Protein AF-Q1Z829-F1 (afdb_monomer_lite)

Organism: NCBI:txid314280

Structure (mmCIF, N/CA/C/O backbone):
data_AF-Q1Z829-F1
#
_entry.id   AF-Q1Z829-F1
#
loop_
_atom_site.group_PDB
_atom_site.id
_atom_site.type_symbol
_atom_site.label_atom_id
_atom_site.label_alt_id
_atom_site.label_comp_id
_atom_site.label_asym_id
_atom_site.label_entity_id
_atom_site.label_seq_id
_atom_site.pdbx_PDB_ins_code
_atom_site.Cartn_x
_atom_site.Cartn_y
_atom_site.Cartn_z
_atom_site.occupancy
_atom_site.B_iso_or_equiv
_atom_site.auth_seq_id
_atom_site.auth_comp_id
_atom_site.auth_asym_id
_atom_site.auth_atom_id
_atom_site.pdbx_PDB_model_num
ATOM 1 N N . MET A 1 1 ? 8.762 16.951 0.994 1.00 54.91 1 MET A N 1
ATOM 2 C CA . MET A 1 1 ? 8.043 15.699 1.301 1.00 54.91 1 MET A CA 1
ATOM 3 C C . MET A 1 1 ? 6.849 15.631 0.368 1.00 54.91 1 MET A C 1
ATOM 5 O O . MET A 1 1 ? 6.168 16.645 0.251 1.00 54.91 1 MET A O 1
ATOM 9 N N . SER A 1 2 ? 6.659 14.512 -0.337 1.00 65.00 2 SER A N 1
ATOM 10 C CA . SER A 1 2 ? 5.464 14.297 -1.167 1.00 65.00 2 SER A CA 1
ATOM 11 C C . SER A 1 2 ? 4.224 14.356 -0.274 1.00 65.00 2 SER A C 1
ATOM 13 O O . SER A 1 2 ? 4.252 13.846 0.846 1.00 65.00 2 SER A O 1
ATOM 15 N N . GLY A 1 3 ? 3.163 15.022 -0.727 1.00 85.06 3 GLY A N 1
ATOM 16 C CA . GLY A 1 3 ? 1.924 15.119 0.043 1.00 85.06 3 GLY A CA 1
ATOM 17 C C . GLY A 1 3 ? 1.243 13.754 0.177 1.00 85.06 3 GLY A C 1
ATOM 18 O O . GLY A 1 3 ? 1.121 13.036 -0.815 1.00 85.06 3 GLY A O 1
ATOM 19 N N . TYR A 1 4 ? 0.785 13.418 1.386 1.00 93.00 4 TYR A N 1
ATOM 20 C CA . TYR A 1 4 ? -0.060 12.247 1.637 1.00 93.00 4 TYR A CA 1
ATOM 21 C C . TYR A 1 4 ? -1.480 12.480 1.105 1.00 93.00 4 TYR A C 1
ATOM 23 O O . TYR A 1 4 ? -2.102 13.510 1.377 1.00 93.00 4 TYR A O 1
ATOM 31 N N . ILE A 1 5 ? -2.004 11.502 0.373 1.00 94.31 5 ILE A N 1
ATOM 32 C CA . ILE A 1 5 ? -3.372 11.445 -0.133 1.00 94.31 5 ILE A CA 1
ATOM 33 C C . ILE A 1 5 ? -4.086 10.303 0.587 1.00 94.31 5 ILE A C 1
ATOM 35 O O . ILE A 1 5 ? -3.683 9.144 0.500 1.00 94.31 5 ILE A O 1
ATOM 39 N N . SER A 1 6 ? -5.170 10.631 1.288 1.00 91.81 6 SER A N 1
ATOM 40 C CA . SER A 1 6 ? -5.929 9.647 2.060 1.00 91.81 6 SER A CA 1
ATOM 41 C C . SER A 1 6 ? -6.620 8.613 1.171 1.00 91.81 6 SER A C 1
ATOM 43 O O . SER A 1 6 ? -6.986 8.892 0.025 1.00 91.81 6 SER A O 1
ATOM 45 N N . LEU A 1 7 ? -6.891 7.431 1.733 1.00 89.94 7 LEU A N 1
ATOM 46 C CA . LEU A 1 7 ? -7.672 6.385 1.062 1.00 89.94 7 LEU A CA 1
ATOM 47 C C . LEU A 1 7 ? -9.031 6.904 0.575 1.00 89.94 7 LEU A C 1
ATOM 49 O O . LEU A 1 7 ? -9.451 6.595 -0.538 1.00 89.94 7 LEU A O 1
ATOM 53 N N . ARG A 1 8 ? -9.690 7.760 1.368 1.00 87.25 8 ARG A N 1
ATOM 54 C CA . ARG A 1 8 ? -10.958 8.403 0.989 1.00 87.25 8 ARG A CA 1
ATOM 55 C C . ARG A 1 8 ? -10.803 9.293 -0.246 1.00 87.25 8 ARG A C 1
ATOM 57 O O . ARG A 1 8 ? -11.655 9.257 -1.132 1.00 87.25 8 ARG A O 1
ATOM 64 N N . ALA A 1 9 ? -9.729 10.079 -0.320 1.00 89.31 9 ALA A N 1
ATOM 65 C CA . ALA A 1 9 ? -9.459 10.930 -1.474 1.00 89.31 9 ALA A CA 1
ATOM 66 C C . ALA A 1 9 ? -9.139 10.104 -2.733 1.00 89.31 9 ALA A C 1
ATOM 68 O O . ALA A 1 9 ? -9.614 10.447 -3.817 1.00 89.31 9 ALA A O 1
ATOM 69 N N . LEU A 1 10 ? -8.409 8.991 -2.594 1.00 89.50 10 LEU A N 1
ATOM 70 C CA . LEU A 1 10 ? -8.162 8.055 -3.695 1.00 89.50 10 LEU A CA 1
ATOM 71 C C . LEU A 1 10 ? -9.439 7.363 -4.174 1.00 89.50 10 LEU A C 1
ATOM 73 O O . LEU A 1 10 ? -9.690 7.320 -5.376 1.00 89.50 10 LEU A O 1
ATOM 77 N N . ALA A 1 11 ? -10.282 6.890 -3.257 1.00 86.12 11 ALA A N 1
ATOM 78 C CA . ALA A 1 11 ? -11.571 6.299 -3.602 1.00 86.12 11 ALA A CA 1
ATOM 79 C C . ALA A 1 11 ? -12.469 7.306 -4.341 1.00 86.12 11 ALA A C 1
ATOM 81 O O . ALA A 1 11 ? -13.043 6.986 -5.380 1.00 86.12 11 ALA A O 1
ATOM 82 N N . HIS A 1 12 ? -12.535 8.553 -3.866 1.00 84.75 12 HIS A N 1
ATOM 83 C CA . HIS A 1 12 ? -13.271 9.616 -4.552 1.00 84.75 12 HIS A CA 1
ATOM 84 C C . HIS A 1 12 ? -12.691 9.920 -5.943 1.00 84.75 12 HIS A C 1
ATOM 86 O O . HIS A 1 12 ? -13.436 10.107 -6.905 1.00 84.75 12 HIS A O 1
ATOM 92 N N . HIS A 1 13 ? -11.361 9.930 -6.076 1.00 86.06 13 HIS A N 1
ATOM 93 C CA . HIS A 1 13 ? -10.704 10.082 -7.370 1.00 86.06 13 HIS A CA 1
ATOM 94 C C . HIS A 1 13 ? -11.109 8.972 -8.352 1.00 86.06 13 HIS A C 1
ATOM 96 O O . HIS A 1 13 ? -11.488 9.279 -9.479 1.00 86.06 13 HIS A O 1
ATOM 102 N N . LEU A 1 14 ? -11.088 7.714 -7.915 1.00 82.88 14 LEU A N 1
ATOM 103 C CA . LEU A 1 14 ? -11.484 6.554 -8.715 1.00 82.88 14 LEU A CA 1
ATOM 104 C C . LEU A 1 14 ? -12.946 6.616 -9.172 1.00 82.88 14 LEU A C 1
ATOM 106 O O . LEU A 1 14 ? -13.242 6.383 -10.346 1.00 82.88 14 LEU A O 1
ATOM 110 N N . VAL A 1 15 ? -13.852 7.019 -8.275 1.00 79.94 15 VAL A N 1
ATOM 111 C CA . VAL A 1 15 ? -15.272 7.222 -8.603 1.00 79.94 15 VAL A CA 1
ATOM 112 C C . VAL A 1 15 ? -15.446 8.261 -9.713 1.00 79.94 15 VAL A C 1
ATOM 114 O O . VAL A 1 15 ? -16.221 8.026 -10.643 1.00 79.94 15 VAL A O 1
ATOM 117 N N . ASN A 1 16 ? -14.704 9.369 -9.650 1.00 82.38 16 ASN A N 1
ATOM 118 C CA . ASN A 1 16 ? -14.767 10.440 -10.650 1.00 82.38 16 ASN A CA 1
ATOM 119 C C . ASN A 1 16 ? -14.126 10.054 -11.988 1.00 82.38 16 ASN A C 1
ATOM 121 O O . ASN A 1 16 ? -14.554 10.541 -13.030 1.00 82.38 16 ASN A O 1
ATOM 125 N N . SER A 1 17 ? -13.140 9.159 -11.969 1.00 79.88 17 SER A N 1
ATOM 126 C CA . SER A 1 17 ? -12.495 8.620 -13.172 1.00 79.88 17 SER A CA 1
ATOM 127 C C . SER A 1 17 ? -13.279 7.467 -13.819 1.00 79.88 17 SER A C 1
ATOM 129 O O . SER A 1 17 ? -12.825 6.900 -14.808 1.00 79.88 17 SER A O 1
ATOM 131 N N . GLY A 1 18 ? -14.437 7.081 -13.266 1.00 78.31 18 GLY A N 1
ATOM 132 C CA . GLY A 1 18 ? -15.249 5.964 -13.764 1.00 78.31 18 GLY A CA 1
ATOM 133 C C . GLY A 1 18 ? -14.722 4.569 -13.397 1.00 78.31 18 GLY A C 1
ATOM 134 O O . GLY A 1 18 ? -15.329 3.573 -13.782 1.00 78.31 18 GLY A O 1
ATOM 135 N N . GLN A 1 19 ? -13.646 4.482 -12.612 1.00 74.06 19 GLN A N 1
ATOM 136 C CA . GLN A 1 19 ? -13.009 3.239 -12.165 1.00 74.06 19 GLN A CA 1
ATOM 137 C C . GLN A 1 19 ? -13.520 2.865 -10.772 1.00 74.06 19 GLN A C 1
ATOM 139 O O . GLN A 1 19 ? -12.822 2.978 -9.772 1.00 74.06 19 GLN A O 1
ATOM 144 N N . ARG A 1 20 ? -14.796 2.477 -10.686 1.00 70.50 20 ARG A N 1
ATOM 145 C CA . ARG A 1 20 ? -15.460 2.169 -9.403 1.00 70.50 20 ARG A CA 1
ATOM 146 C C . ARG A 1 20 ? -15.115 0.791 -8.847 1.00 70.50 20 ARG A C 1
ATOM 148 O O . ARG A 1 20 ? -15.637 0.424 -7.794 1.00 70.50 20 ARG A O 1
ATOM 155 N N . ASP A 1 21 ? -14.307 0.010 -9.558 1.00 72.06 21 ASP A N 1
ATOM 156 C CA . ASP A 1 21 ? -13.917 -1.294 -9.063 1.00 72.06 21 ASP A CA 1
ATOM 157 C C . ASP A 1 21 ? -12.985 -1.131 -7.845 1.00 72.06 21 ASP A C 1
ATOM 159 O O . ASP A 1 21 ? -12.073 -0.299 -7.825 1.00 72.06 21 ASP A O 1
ATOM 163 N N . PRO A 1 22 ? -13.223 -1.891 -6.772 1.00 70.38 22 PRO A N 1
ATOM 164 C CA . PRO A 1 22 ? -12.432 -1.717 -5.568 1.00 70.38 22 PRO A CA 1
ATOM 165 C C . PRO A 1 22 ? -11.031 -2.351 -5.673 1.00 70.38 22 PRO A C 1
ATOM 167 O O . PRO A 1 22 ? -10.182 -2.101 -4.819 1.00 70.38 22 PRO A O 1
ATOM 170 N N . ILE A 1 23 ? -10.750 -3.099 -6.749 1.00 81.06 23 ILE A N 1
ATOM 171 C CA . ILE A 1 23 ? -9.405 -3.583 -7.077 1.00 81.06 23 ILE A CA 1
ATOM 172 C C . ILE A 1 23 ? -8.507 -2.445 -7.598 1.00 81.06 23 ILE A C 1
ATOM 174 O O . ILE A 1 23 ? -7.307 -2.454 -7.334 1.00 81.06 23 ILE A O 1
ATOM 178 N N . SER A 1 24 ? -9.062 -1.408 -8.231 1.00 82.88 24 SER A N 1
ATOM 179 C CA . SER A 1 24 ? -8.332 -0.207 -8.658 1.00 82.88 24 SER A CA 1
ATOM 180 C C . SER A 1 24 ? -7.791 0.580 -7.472 1.00 82.88 24 SER A C 1
ATOM 182 O O . SER A 1 24 ? -6.700 1.140 -7.557 1.00 82.88 24 SER A O 1
ATOM 184 N N . LEU A 1 25 ? -8.499 0.587 -6.334 1.00 87.44 25 LEU A N 1
ATOM 185 C CA . LEU A 1 25 ? -7.977 1.186 -5.103 1.00 87.44 25 LEU A CA 1
ATOM 186 C C . LEU A 1 25 ? -6.746 0.427 -4.610 1.00 87.44 25 LEU A C 1
ATOM 188 O O . LEU A 1 25 ? -5.747 1.053 -4.264 1.00 87.44 25 LEU A O 1
ATOM 192 N N . VAL A 1 26 ? -6.793 -0.908 -4.633 1.00 89.06 26 VAL A N 1
ATOM 193 C CA . VAL A 1 26 ? -5.645 -1.745 -4.263 1.00 89.06 26 VAL A CA 1
ATOM 194 C C . VAL A 1 26 ? -4.475 -1.482 -5.207 1.00 89.06 26 VAL A C 1
ATOM 196 O O . VAL A 1 26 ? -3.377 -1.230 -4.727 1.00 89.06 26 VAL A O 1
ATOM 199 N N . HIS A 1 27 ? -4.701 -1.450 -6.523 1.00 90.81 27 HIS A N 1
ATOM 200 C CA . HIS A 1 27 ? -3.654 -1.126 -7.498 1.00 90.81 27 HIS A CA 1
ATOM 201 C C . HIS A 1 27 ? -3.057 0.262 -7.260 1.00 90.81 27 HIS A C 1
ATOM 203 O O . HIS A 1 27 ? -1.837 0.397 -7.213 1.00 90.81 27 HIS A O 1
ATOM 209 N N . LEU A 1 28 ? -3.888 1.291 -7.053 1.00 91.50 28 LEU A N 1
ATOM 210 C CA . LEU A 1 28 ? -3.392 2.635 -6.763 1.00 91.50 28 LEU A CA 1
ATOM 211 C C . LEU A 1 28 ? -2.518 2.651 -5.513 1.00 91.50 28 LEU A C 1
ATOM 213 O O . LEU A 1 28 ? -1.418 3.188 -5.565 1.00 91.50 28 LEU A O 1
ATOM 217 N N . VAL A 1 29 ? -2.970 2.061 -4.405 1.00 92.62 29 VAL A N 1
ATOM 218 C CA . VAL A 1 29 ? -2.185 2.036 -3.160 1.00 92.62 29 VAL A CA 1
ATOM 219 C C . VAL A 1 29 ? -0.910 1.206 -3.335 1.00 92.62 29 VAL A C 1
ATOM 221 O O . VAL A 1 29 ? 0.159 1.650 -2.920 1.00 92.62 29 VAL A O 1
ATOM 224 N N . ALA A 1 30 ? -0.983 0.065 -4.024 1.00 92.00 30 ALA A N 1
ATOM 225 C CA . ALA A 1 30 ? 0.157 -0.811 -4.296 1.00 92.00 30 ALA A CA 1
ATOM 226 C C . ALA A 1 30 ? 1.241 -0.092 -5.110 1.00 92.00 30 ALA A C 1
ATOM 228 O O . ALA A 1 30 ? 2.434 -0.287 -4.874 1.00 92.00 30 ALA A O 1
ATOM 229 N N . LEU A 1 31 ? 0.827 0.780 -6.031 1.00 93.44 31 LEU A N 1
ATOM 230 C CA . LEU A 1 31 ? 1.712 1.622 -6.831 1.00 93.44 31 LEU A CA 1
ATOM 231 C C . LEU A 1 31 ? 2.136 2.917 -6.117 1.00 93.44 31 LEU A C 1
ATOM 233 O O . LEU A 1 31 ? 2.784 3.763 -6.728 1.00 93.44 31 LEU A O 1
ATOM 237 N N . GLY A 1 32 ? 1.794 3.086 -4.836 1.00 93.00 32 GLY A N 1
ATOM 238 C CA . GLY A 1 32 ? 2.151 4.261 -4.039 1.00 93.00 32 GLY A CA 1
ATOM 239 C C . GLY A 1 32 ? 1.326 5.508 -4.366 1.00 93.00 32 GLY A C 1
ATOM 240 O O . GLY A 1 32 ? 1.765 6.624 -4.113 1.00 93.00 32 GLY A O 1
ATOM 241 N N . GLY A 1 33 ? 0.118 5.350 -4.907 1.00 93.38 33 GLY A N 1
ATOM 242 C CA . GLY A 1 33 ? -0.797 6.436 -5.276 1.00 93.38 33 GLY A CA 1
ATOM 243 C C . GLY A 1 33 ? -1.243 7.324 -4.109 1.00 93.38 33 GLY A C 1
ATOM 244 O O . GLY A 1 33 ? -1.809 8.386 -4.343 1.00 93.38 33 GLY A O 1
ATOM 245 N N . GLN A 1 34 ? -0.952 6.950 -2.859 1.00 94.19 34 GLN A N 1
ATOM 246 C CA . GLN A 1 34 ? -1.098 7.842 -1.702 1.00 94.19 34 GLN A CA 1
ATOM 247 C C . GLN A 1 34 ? -0.051 8.970 -1.698 1.00 94.19 34 GLN A C 1
ATOM 249 O O . GLN A 1 34 ? -0.176 9.914 -0.926 1.00 94.19 34 GLN A O 1
ATOM 254 N N . SER A 1 35 ? 0.988 8.895 -2.534 1.00 95.31 35 SER A N 1
ATOM 255 C CA . SER A 1 35 ? 1.972 9.958 -2.741 1.00 95.31 35 SER A CA 1
ATOM 256 C C . SER A 1 35 ? 1.481 10.861 -3.864 1.00 95.31 35 SER A C 1
ATOM 258 O O . SER A 1 35 ? 1.230 10.384 -4.969 1.00 95.31 35 SER A O 1
ATOM 260 N N . ALA A 1 36 ? 1.358 12.165 -3.611 1.00 92.25 36 ALA A N 1
ATOM 261 C CA . ALA A 1 36 ? 0.916 13.122 -4.625 1.00 92.25 36 ALA A CA 1
ATOM 262 C C . ALA A 1 36 ? 1.788 13.091 -5.891 1.00 92.25 36 ALA A C 1
ATOM 264 O O . ALA A 1 36 ? 1.253 13.125 -7.001 1.00 92.25 36 ALA A O 1
ATOM 265 N N . ASP A 1 37 ? 3.104 12.946 -5.721 1.00 92.31 37 ASP A N 1
ATOM 266 C CA . ASP A 1 37 ? 4.055 12.830 -6.829 1.00 92.31 37 ASP A CA 1
ATOM 267 C C . ASP A 1 37 ? 3.785 11.579 -7.680 1.00 92.31 37 ASP A C 1
ATOM 269 O O . ASP A 1 37 ? 3.725 11.659 -8.909 1.00 92.31 37 ASP A O 1
ATOM 273 N N . LEU A 1 38 ? 3.562 10.426 -7.036 1.00 92.56 38 LEU A N 1
ATOM 274 C CA . LEU A 1 38 ? 3.252 9.183 -7.744 1.00 92.56 38 LEU A CA 1
ATOM 275 C C . LEU A 1 38 ? 1.866 9.213 -8.361 1.00 92.56 38 LEU A C 1
ATOM 277 O O . LEU A 1 38 ? 1.719 8.804 -9.502 1.00 92.56 38 LEU A O 1
ATOM 281 N N . LEU A 1 39 ? 0.855 9.740 -7.673 1.00 92.00 39 LEU A N 1
ATOM 282 C CA . LEU A 1 39 ? -0.476 9.869 -8.255 1.00 92.00 39 LEU A CA 1
ATOM 283 C C . LEU A 1 39 ? -0.449 10.757 -9.503 1.00 92.00 39 LEU A C 1
ATOM 285 O O . LEU A 1 39 ? -1.141 10.466 -10.477 1.00 92.00 39 LEU A O 1
ATOM 289 N N . HIS A 1 40 ? 0.347 11.828 -9.491 1.00 90.69 40 HIS A N 1
ATOM 290 C CA . HIS A 1 40 ? 0.550 12.662 -10.669 1.00 90.69 40 HIS A CA 1
ATOM 291 C C . HIS A 1 40 ? 1.251 11.890 -11.795 1.00 90.69 40 HIS A C 1
ATOM 293 O O . HIS A 1 40 ? 0.801 11.961 -12.936 1.00 90.69 40 HIS A O 1
ATOM 299 N N . LEU A 1 41 ? 2.301 11.122 -11.487 1.00 90.25 41 LEU A N 1
ATOM 300 C CA . LEU A 1 41 ? 2.987 10.259 -12.457 1.00 90.25 41 LEU A CA 1
ATOM 301 C C . LEU A 1 41 ? 2.029 9.221 -13.064 1.00 90.25 41 LEU A C 1
ATOM 303 O O . LEU A 1 41 ? 1.918 9.131 -14.284 1.00 90.25 41 LEU A O 1
ATOM 307 N N . LEU A 1 42 ? 1.274 8.506 -12.225 1.00 89.94 42 LEU A N 1
ATOM 308 C CA . LEU A 1 42 ? 0.274 7.521 -12.643 1.00 89.94 42 LEU A CA 1
ATOM 309 C C . LEU A 1 42 ? -0.759 8.157 -13.585 1.00 89.94 42 LEU A C 1
ATOM 311 O O . LEU A 1 42 ? -1.030 7.618 -14.654 1.00 89.94 42 LEU A O 1
ATOM 315 N N . LYS A 1 43 ? -1.276 9.345 -13.245 1.00 87.69 43 LYS A N 1
ATOM 316 C CA . LYS A 1 43 ? -2.208 10.097 -14.104 1.00 87.69 43 LYS A CA 1
ATOM 317 C C . LYS A 1 43 ? -1.580 10.528 -15.425 1.00 87.69 43 LYS A C 1
ATOM 319 O O . LYS A 1 43 ? -2.224 10.422 -16.464 1.00 87.69 43 LYS A O 1
ATOM 324 N N . ALA A 1 44 ? -0.345 11.022 -15.385 1.00 86.94 44 ALA A N 1
ATOM 325 C CA . ALA A 1 44 ? 0.369 11.501 -16.564 1.00 86.94 44 ALA A CA 1
ATOM 326 C C . ALA A 1 44 ? 0.695 10.371 -17.551 1.00 86.94 44 ALA A C 1
ATOM 328 O O . ALA A 1 44 ? 0.775 10.626 -18.752 1.00 86.94 44 ALA A O 1
ATOM 329 N N . SER A 1 45 ? 0.841 9.134 -17.064 1.00 84.44 45 SER A N 1
ATOM 330 C CA . SER A 1 45 ? 1.062 7.970 -17.925 1.00 84.44 45 SER A CA 1
ATOM 331 C C . SER A 1 45 ? -0.114 7.713 -18.878 1.00 84.44 45 SER A C 1
ATOM 333 O O . SER A 1 45 ? 0.100 7.258 -19.999 1.00 84.44 45 SER A O 1
ATOM 335 N N . GLY A 1 46 ? -1.348 8.032 -18.455 1.00 81.75 46 GLY A N 1
ATOM 336 C CA . GLY A 1 46 ? -2.576 7.742 -19.204 1.00 81.75 46 GLY A CA 1
ATOM 337 C C . GLY A 1 46 ? -2.880 6.246 -19.362 1.00 81.75 46 GLY A C 1
ATOM 338 O O . GLY A 1 46 ? -3.835 5.889 -20.051 1.00 81.75 46 GLY A O 1
ATOM 339 N N . GLU A 1 47 ? -2.081 5.378 -18.742 1.00 80.69 47 GLU A N 1
ATOM 340 C CA . GLU A 1 47 ? -2.210 3.929 -18.830 1.00 80.69 47 GLU A CA 1
ATOM 341 C C . GLU A 1 47 ? -3.297 3.435 -17.857 1.00 80.69 47 GLU A C 1
ATOM 343 O O . GLU A 1 47 ? -3.382 3.918 -16.721 1.00 80.69 47 GLU A O 1
ATOM 348 N N . PRO A 1 48 ? -4.142 2.470 -18.257 1.00 75.38 48 PRO A N 1
ATOM 349 C CA . PRO A 1 48 ? -5.061 1.832 -17.325 1.00 75.38 48 PRO A CA 1
ATOM 350 C C . PRO A 1 48 ? -4.276 1.041 -16.270 1.00 75.38 48 PRO A C 1
ATOM 352 O O . PRO A 1 48 ? -3.229 0.466 -16.565 1.00 75.38 48 PRO A O 1
ATOM 355 N N . LEU A 1 49 ? -4.807 0.965 -15.045 1.00 75.44 49 LEU A N 1
ATOM 356 C CA . LEU A 1 49 ? -4.143 0.261 -13.939 1.00 75.44 49 LEU A CA 1
ATOM 357 C C . LEU A 1 49 ? -3.994 -1.251 -14.188 1.00 75.44 49 LEU A C 1
ATOM 359 O O . LEU A 1 49 ? -3.062 -1.839 -13.649 1.00 75.44 49 LEU A O 1
ATOM 363 N N . GLY A 1 50 ? -4.834 -1.830 -15.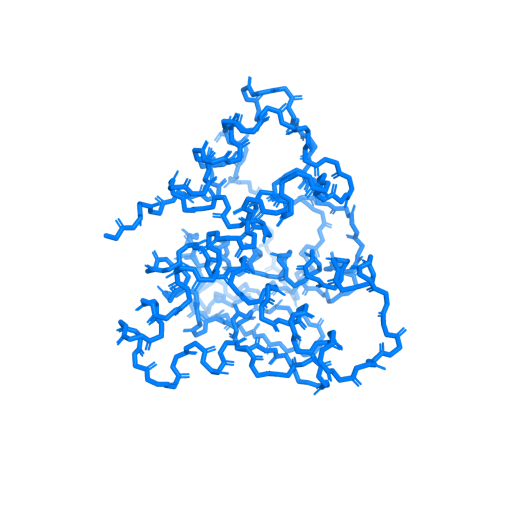060 1.00 76.12 50 GLY A N 1
ATOM 364 C CA . GLY A 1 50 ? -4.745 -3.222 -15.517 1.00 76.12 50 GLY A CA 1
ATOM 365 C C . GLY A 1 50 ? -4.715 -4.250 -14.380 1.00 76.12 50 GLY A C 1
ATOM 366 O O . GLY A 1 50 ? -4.929 -3.914 -13.221 1.00 76.12 50 GLY A O 1
ATOM 367 N N . ASP A 1 51 ? -4.437 -5.510 -14.719 1.00 80.44 51 ASP A N 1
ATOM 368 C CA . ASP A 1 51 ? -4.079 -6.536 -13.722 1.00 80.44 51 ASP A CA 1
ATOM 369 C C . ASP A 1 51 ? -2.594 -6.450 -13.337 1.00 80.44 51 ASP A C 1
ATOM 371 O O . ASP A 1 51 ? -2.186 -6.833 -12.242 1.00 80.44 51 ASP A O 1
ATOM 375 N N . LEU A 1 52 ? -1.776 -5.942 -14.263 1.00 82.62 52 LEU A N 1
ATOM 376 C CA . LEU A 1 52 ? -0.353 -5.680 -14.111 1.00 82.62 52 LEU A CA 1
ATOM 377 C C . LEU A 1 52 ? -0.060 -4.275 -14.648 1.00 82.62 52 LEU A C 1
ATOM 379 O O . LEU A 1 52 ? -0.628 -3.891 -15.676 1.00 82.62 52 LEU A O 1
ATOM 383 N N . PRO A 1 53 ? 0.880 -3.531 -14.039 1.00 84.00 53 PRO A N 1
ATOM 384 C CA . PRO A 1 53 ? 1.319 -2.256 -14.591 1.00 84.00 53 PRO A CA 1
ATOM 385 C C . PRO A 1 53 ? 1.892 -2.465 -15.997 1.00 84.00 53 PRO A C 1
ATOM 387 O O . PRO A 1 53 ? 2.630 -3.427 -16.225 1.00 84.00 53 PRO A O 1
ATOM 390 N N . SER A 1 54 ? 1.590 -1.575 -16.945 1.00 86.12 54 SER A N 1
ATOM 391 C CA . SER A 1 54 ? 2.119 -1.696 -18.310 1.00 86.12 54 SER A CA 1
ATOM 392 C C . SER A 1 54 ? 3.656 -1.618 -18.324 1.00 86.12 54 SER A C 1
ATOM 394 O O . SER A 1 54 ? 4.241 -0.990 -17.438 1.00 86.12 54 SER A O 1
ATOM 396 N N . PRO A 1 55 ? 4.359 -2.203 -19.315 1.00 86.38 55 PRO A N 1
ATOM 397 C CA . PRO A 1 55 ? 5.826 -2.177 -19.352 1.00 86.38 55 PRO A CA 1
ATOM 398 C C . PRO A 1 55 ? 6.414 -0.764 -19.265 1.00 86.38 55 PRO A C 1
ATOM 400 O O . PRO A 1 55 ? 7.408 -0.536 -18.580 1.00 86.38 55 PRO A O 1
ATOM 403 N N . ARG A 1 56 ? 5.760 0.207 -19.913 1.00 86.88 56 ARG A N 1
ATOM 404 C CA . ARG A 1 56 ? 6.137 1.618 -19.826 1.00 86.88 56 ARG A CA 1
ATOM 405 C C . ARG A 1 56 ? 6.003 2.142 -18.397 1.00 86.88 56 ARG A C 1
ATOM 407 O O . ARG A 1 56 ? 6.952 2.727 -17.878 1.00 86.88 56 ARG A O 1
ATOM 414 N N . LEU A 1 57 ? 4.854 1.906 -17.766 1.00 87.56 57 LEU A N 1
ATOM 415 C CA . LEU A 1 57 ? 4.603 2.339 -16.397 1.00 87.56 57 LEU A CA 1
ATOM 416 C C . LEU A 1 57 ? 5.589 1.689 -15.418 1.00 87.56 57 LEU A C 1
ATOM 418 O O . LEU A 1 57 ? 6.127 2.364 -14.545 1.00 87.56 57 LEU A O 1
ATOM 422 N N . GLN A 1 58 ? 5.912 0.407 -15.611 1.00 87.50 58 GLN A N 1
ATOM 423 C CA . GLN A 1 58 ? 6.940 -0.282 -14.832 1.00 87.50 58 GLN A CA 1
ATOM 424 C C . GLN A 1 58 ? 8.309 0.399 -14.957 1.00 87.50 58 GLN A C 1
ATOM 426 O O . GLN A 1 58 ? 9.015 0.511 -13.955 1.00 87.50 58 GLN A O 1
ATOM 431 N N . CYS A 1 59 ? 8.703 0.872 -16.143 1.00 87.69 59 CYS A N 1
ATOM 432 C CA . CYS A 1 59 ? 9.953 1.617 -16.315 1.00 87.69 59 CYS A CA 1
ATOM 433 C C . CYS A 1 59 ? 9.930 2.959 -15.569 1.00 87.69 59 CYS A C 1
ATOM 435 O O . CYS A 1 59 ? 10.875 3.263 -14.842 1.00 87.69 59 CYS A O 1
ATOM 437 N N . GLU A 1 60 ? 8.857 3.740 -15.710 1.00 90.50 60 GLU A N 1
ATOM 438 C CA . GLU A 1 60 ? 8.717 5.045 -15.045 1.00 90.50 60 GLU A CA 1
ATOM 439 C C . GLU A 1 60 ? 8.745 4.901 -13.514 1.00 90.50 60 GLU A C 1
ATOM 441 O O . GLU A 1 60 ? 9.494 5.598 -12.824 1.00 90.50 60 GLU A O 1
ATOM 446 N N . LEU A 1 61 ? 8.013 3.921 -12.985 1.00 91.19 61 LEU A N 1
ATOM 447 C CA . LEU A 1 61 ? 7.989 3.600 -11.561 1.00 91.19 61 LEU A CA 1
ATOM 448 C C . LEU A 1 61 ? 9.330 3.042 -11.055 1.00 91.19 61 LEU A C 1
ATOM 450 O O . LEU A 1 61 ? 9.739 3.368 -9.941 1.00 91.19 61 LEU A O 1
ATOM 454 N N . SER A 1 62 ? 10.055 2.269 -11.875 1.00 89.88 62 SER A N 1
ATOM 455 C CA . SER A 1 62 ? 11.411 1.799 -11.538 1.00 89.88 62 SER A CA 1
ATOM 456 C C . SER A 1 62 ? 12.365 2.970 -11.340 1.00 89.88 62 SER A C 1
ATOM 458 O O . SER A 1 62 ? 13.122 3.000 -10.371 1.00 89.88 62 SER A O 1
ATOM 460 N N . LEU A 1 63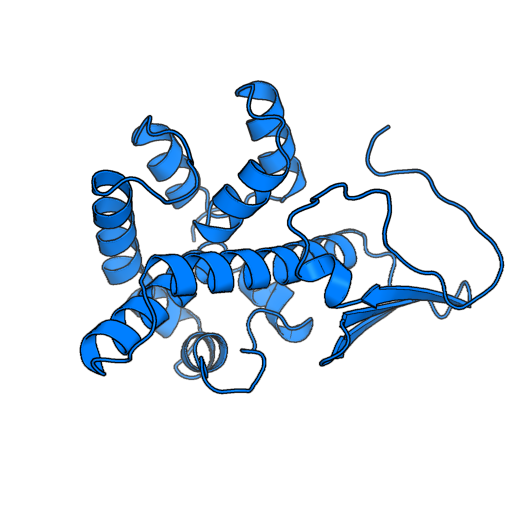 ? 12.333 3.938 -12.261 1.00 91.38 63 LEU A N 1
ATOM 461 C CA . LEU A 1 63 ? 13.182 5.127 -12.202 1.00 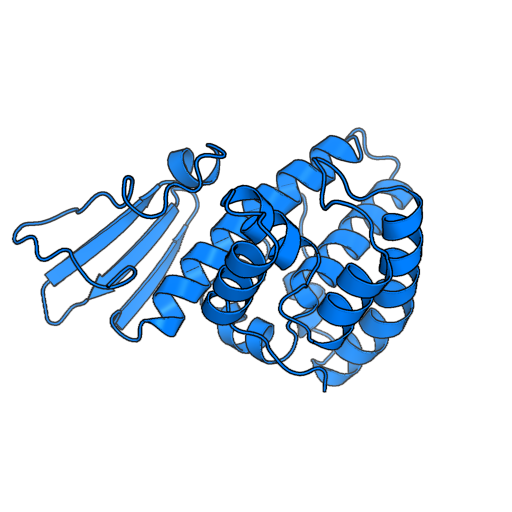91.38 63 LEU A CA 1
ATOM 462 C C . LEU A 1 63 ? 12.843 5.977 -10.977 1.00 91.38 63 LEU A C 1
ATOM 464 O O . LEU A 1 63 ? 13.751 6.392 -10.255 1.00 91.38 63 LEU A O 1
ATOM 468 N N . TYR A 1 64 ? 11.549 6.171 -10.704 1.00 93.50 64 TYR A N 1
ATOM 469 C CA . TYR A 1 64 ? 11.098 6.844 -9.490 1.00 93.50 64 TYR A CA 1
ATOM 470 C C . TYR A 1 64 ? 11.634 6.144 -8.236 1.00 93.50 64 TYR A C 1
ATOM 472 O O . TYR A 1 64 ? 12.264 6.781 -7.389 1.00 93.50 64 TYR A O 1
ATOM 480 N N . ALA A 1 65 ? 11.446 4.825 -8.130 1.00 91.88 65 ALA A N 1
ATOM 481 C CA . ALA A 1 65 ? 11.870 4.054 -6.967 1.00 91.88 65 ALA A CA 1
ATOM 482 C C . ALA A 1 65 ? 13.391 4.122 -6.754 1.00 91.88 65 ALA A C 1
ATOM 484 O O . ALA A 1 65 ? 13.838 4.349 -5.631 1.00 91.88 65 ALA A O 1
ATOM 485 N N . GLN A 1 66 ? 14.191 4.013 -7.821 1.00 90.69 66 GLN A N 1
ATOM 486 C CA . GLN A 1 66 ? 15.655 4.123 -7.753 1.00 90.69 66 GLN A CA 1
ATOM 487 C C . GLN A 1 66 ? 16.126 5.480 -7.217 1.00 90.69 66 GLN A C 1
ATOM 489 O O . GLN A 1 66 ? 17.087 5.540 -6.451 1.00 90.69 66 GLN A O 1
ATOM 494 N N . GLN A 1 67 ? 15.450 6.567 -7.594 1.00 92.44 67 GLN A N 1
ATOM 495 C CA . GLN A 1 67 ? 15.781 7.913 -7.123 1.00 92.44 67 GLN A CA 1
ATOM 496 C C . GLN A 1 67 ? 15.303 8.149 -5.688 1.00 92.44 67 GLN A C 1
ATOM 498 O O . GLN A 1 67 ? 16.003 8.770 -4.885 1.00 92.44 67 GLN A O 1
ATOM 503 N N . ARG A 1 68 ? 14.112 7.651 -5.351 1.00 90.81 68 ARG A N 1
ATOM 504 C CA . ARG A 1 68 ? 13.442 7.953 -4.087 1.00 90.81 68 ARG A CA 1
ATOM 505 C C . ARG A 1 68 ? 13.931 7.094 -2.924 1.00 90.81 68 ARG A C 1
ATOM 507 O O . ARG A 1 68 ? 14.082 7.611 -1.817 1.00 90.81 68 ARG A O 1
ATOM 514 N N . TYR A 1 69 ? 14.252 5.827 -3.174 1.00 88.75 69 TYR A N 1
ATOM 515 C CA . TYR A 1 69 ? 14.737 4.884 -2.166 1.00 88.75 69 TYR A CA 1
ATOM 516 C C . TYR A 1 69 ? 15.911 5.413 -1.312 1.00 88.75 69 TYR A C 1
ATOM 518 O O . TYR A 1 69 ? 15.783 5.418 -0.085 1.00 88.75 69 TYR A O 1
ATOM 526 N N . PRO A 1 70 ? 17.033 5.913 -1.881 1.00 87.69 70 PRO A N 1
ATOM 527 C CA . PRO A 1 70 ? 18.150 6.416 -1.075 1.00 87.69 70 PRO A CA 1
ATOM 528 C C . PRO A 1 70 ? 17.786 7.661 -0.255 1.00 87.69 70 PRO A C 1
ATOM 530 O O . PRO A 1 70 ? 18.341 7.866 0.826 1.00 87.69 70 PRO A O 1
ATOM 533 N N . VAL A 1 71 ? 16.848 8.484 -0.738 1.00 89.25 71 VAL A N 1
ATOM 534 C CA . VAL A 1 71 ? 16.359 9.658 -0.003 1.00 89.25 71 VAL A CA 1
ATOM 535 C C . VAL A 1 71 ? 15.570 9.210 1.220 1.00 89.25 71 VAL A C 1
ATOM 537 O O . VAL A 1 71 ? 15.907 9.612 2.331 1.00 89.25 71 VAL A O 1
ATOM 540 N N . VAL A 1 72 ? 14.594 8.315 1.038 1.00 86.50 72 VAL A N 1
ATOM 541 C CA . VAL A 1 72 ? 13.797 7.783 2.152 1.00 86.50 72 VAL A CA 1
ATOM 542 C C . VAL A 1 72 ? 14.689 7.053 3.151 1.00 86.50 72 VAL A C 1
ATOM 544 O O . VAL A 1 72 ? 14.582 7.311 4.341 1.00 86.50 72 VAL A O 1
ATOM 547 N N . GLN A 1 73 ? 15.635 6.227 2.692 1.00 85.00 73 GLN A N 1
ATOM 548 C CA . GLN A 1 73 ? 16.579 5.529 3.572 1.00 85.00 73 GLN A CA 1
ATOM 549 C C . GLN A 1 73 ? 17.409 6.494 4.435 1.00 85.00 73 GLN A C 1
ATOM 551 O O . GLN A 1 73 ? 17.719 6.199 5.592 1.00 85.00 73 GLN A O 1
ATOM 556 N N . LYS A 1 74 ? 17.798 7.645 3.875 1.00 85.38 74 LYS A N 1
ATOM 557 C CA . LYS A 1 74 ? 18.523 8.688 4.606 1.00 85.38 74 LYS A CA 1
ATOM 558 C C . LYS A 1 74 ? 17.618 9.390 5.621 1.00 85.38 74 LYS A C 1
ATOM 560 O O . LYS A 1 74 ? 18.051 9.606 6.749 1.00 85.38 74 LYS A O 1
ATOM 565 N N . GLU A 1 75 ? 16.394 9.735 5.226 1.00 86.38 75 GLU A N 1
ATOM 566 C CA . GLU A 1 75 ? 15.412 10.437 6.066 1.00 86.38 75 GLU A CA 1
ATOM 567 C C . GLU A 1 75 ? 14.910 9.557 7.224 1.00 86.38 75 GLU A C 1
ATOM 569 O O . GLU A 1 75 ? 14.762 10.036 8.344 1.00 86.38 75 GLU A O 1
ATOM 574 N N . SER A 1 76 ? 14.726 8.259 6.982 1.00 76.69 76 SER A N 1
ATOM 575 C CA . SER A 1 76 ? 14.216 7.288 7.954 1.00 76.69 76 SER A CA 1
ATOM 576 C C . SER A 1 76 ? 15.252 6.733 8.924 1.00 76.69 76 SER A C 1
ATOM 578 O O . SER A 1 76 ? 14.929 5.947 9.815 1.00 76.69 76 SER A O 1
ATOM 580 N N . GLY A 1 77 ? 16.528 7.029 8.679 1.00 75.38 77 GLY A N 1
ATOM 581 C CA . GLY A 1 77 ? 17.642 6.292 9.260 1.00 75.38 77 GLY A CA 1
ATOM 582 C C . GLY A 1 77 ? 17.803 4.885 8.668 1.00 75.38 77 GLY A C 1
ATOM 583 O O . GLY A 1 77 ? 16.909 4.333 8.023 1.00 75.38 77 GLY A O 1
ATOM 584 N N . LYS A 1 78 ? 18.976 4.281 8.914 1.00 57.38 78 LYS A N 1
ATOM 585 C CA . LYS A 1 78 ? 19.396 2.998 8.312 1.00 57.38 78 LYS A CA 1
ATOM 586 C C . LYS A 1 78 ? 18.416 1.850 8.561 1.00 57.38 78 LYS A C 1
ATOM 588 O O . LYS A 1 78 ? 18.298 0.973 7.714 1.00 57.38 78 LYS A O 1
ATOM 593 N N . HIS A 1 79 ? 17.724 1.872 9.695 1.00 58.50 79 HIS A N 1
ATOM 594 C CA . HIS A 1 79 ? 16.876 0.775 10.145 1.00 58.50 79 HIS A CA 1
ATOM 595 C C . HIS A 1 79 ? 15.465 0.827 9.557 1.00 58.50 79 HIS A C 1
ATOM 597 O O . HIS A 1 79 ? 14.907 -0.227 9.285 1.00 58.50 79 HIS A O 1
ATOM 603 N N . GLY A 1 80 ? 14.906 2.012 9.285 1.00 65.50 80 GLY A N 1
ATOM 604 C CA . GLY A 1 80 ? 13.514 2.142 8.850 1.00 65.50 80 GLY A CA 1
ATOM 605 C C . GLY A 1 80 ? 13.223 1.344 7.572 1.00 65.50 80 GLY A C 1
ATOM 606 O O . GLY A 1 80 ? 12.607 0.277 7.592 1.00 65.50 80 GLY A O 1
ATOM 607 N N . LEU A 1 81 ? 13.747 1.805 6.442 1.00 67.50 81 LEU A N 1
ATOM 608 C CA . LEU A 1 81 ? 13.474 1.165 5.153 1.00 67.50 81 LEU A CA 1
ATOM 609 C C . LEU A 1 81 ? 13.970 -0.292 5.065 1.00 67.50 81 LEU A C 1
ATOM 611 O O . LEU A 1 81 ? 13.368 -1.119 4.384 1.00 67.50 81 LEU A O 1
ATOM 615 N N . GLN A 1 82 ? 15.042 -0.639 5.785 1.00 66.19 82 GLN A N 1
ATOM 616 C CA . GLN A 1 82 ? 15.562 -2.011 5.831 1.00 66.19 82 GLN A CA 1
ATOM 617 C C . GLN A 1 82 ? 14.613 -2.974 6.555 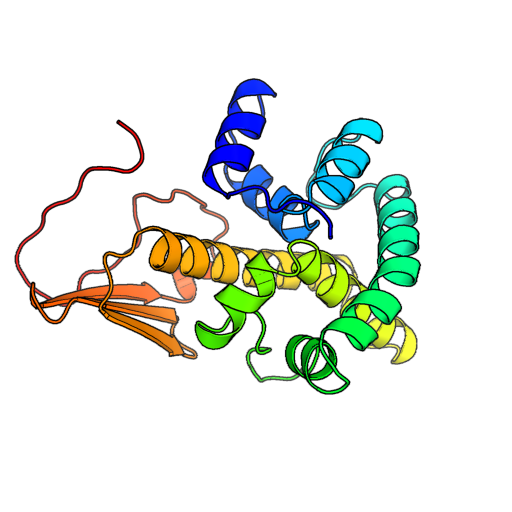1.00 66.19 82 GLN A C 1
ATOM 619 O O . GLN A 1 82 ? 14.438 -4.101 6.102 1.00 66.19 82 GLN A O 1
ATOM 624 N N . HIS A 1 83 ? 13.967 -2.536 7.638 1.00 67.12 83 HIS A N 1
ATOM 625 C CA . HIS A 1 83 ? 12.985 -3.334 8.373 1.00 67.12 83 HIS A CA 1
ATOM 626 C C . HIS A 1 83 ? 11.670 -3.492 7.605 1.00 67.12 83 HIS A C 1
ATOM 628 O O . HIS A 1 83 ? 11.113 -4.590 7.579 1.00 67.12 83 HIS A O 1
ATOM 634 N N . ALA A 1 84 ? 11.223 -2.444 6.904 1.00 62.34 84 ALA A N 1
ATOM 635 C CA . ALA A 1 84 ? 10.076 -2.529 6.000 1.00 62.34 84 ALA A CA 1
ATOM 636 C C . ALA A 1 84 ? 10.291 -3.584 4.902 1.00 62.34 84 ALA A C 1
ATOM 638 O O . ALA A 1 84 ? 9.361 -4.266 4.486 1.00 62.34 84 ALA A O 1
ATOM 639 N N . THR A 1 85 ? 11.528 -3.773 4.455 1.00 64.69 85 THR A N 1
ATOM 640 C CA . THR A 1 85 ? 11.841 -4.567 3.257 1.00 64.69 85 THR A CA 1
ATOM 641 C C . THR A 1 85 ? 12.397 -5.951 3.587 1.00 64.69 85 THR A C 1
ATOM 643 O O . THR A 1 85 ? 12.658 -6.752 2.685 1.00 64.69 85 THR A O 1
ATOM 646 N N . HIS A 1 86 ? 12.529 -6.271 4.879 1.00 59.59 86 HIS A N 1
ATOM 647 C CA . HIS A 1 86 ? 13.072 -7.536 5.345 1.00 59.59 86 HIS A CA 1
ATOM 648 C C . HIS A 1 86 ? 12.054 -8.676 5.207 1.00 59.59 86 HIS A C 1
ATOM 650 O O . HIS A 1 86 ? 11.089 -8.756 5.956 1.00 59.59 86 HIS A O 1
ATOM 656 N N . GLY A 1 87 ? 12.314 -9.587 4.266 1.00 53.34 87 GLY A N 1
ATOM 657 C CA . GLY A 1 87 ? 11.688 -10.907 4.215 1.00 53.34 87 GLY A CA 1
ATOM 658 C C . GLY A 1 87 ? 10.572 -11.046 3.180 1.00 53.34 87 GLY A C 1
ATOM 659 O O . GLY A 1 87 ? 9.428 -10.687 3.417 1.00 53.34 87 GLY A O 1
ATOM 660 N N . PHE A 1 88 ? 10.911 -11.678 2.054 1.00 48.12 88 PHE A N 1
ATOM 661 C CA . PHE A 1 88 ? 9.973 -12.477 1.251 1.00 48.12 88 PHE A CA 1
ATOM 662 C C . PHE A 1 88 ? 9.886 -13.926 1.790 1.00 48.12 88 PHE A C 1
ATOM 664 O O . PHE A 1 88 ? 9.149 -14.762 1.283 1.00 48.12 88 PHE A O 1
ATOM 671 N N . GLN A 1 89 ? 10.684 -14.251 2.815 1.00 47.00 89 GLN A N 1
ATOM 672 C CA . GLN A 1 89 ? 10.817 -15.591 3.377 1.00 47.00 89 GLN A CA 1
ATOM 673 C C . GLN A 1 89 ? 10.168 -15.624 4.765 1.00 47.00 89 GLN A C 1
ATOM 675 O O . GLN A 1 89 ? 10.789 -15.288 5.767 1.00 47.00 89 GLN A O 1
ATOM 680 N N . HIS A 1 90 ? 8.898 -16.025 4.788 1.00 44.00 90 HIS A N 1
ATOM 681 C CA . HIS A 1 90 ? 8.186 -16.602 5.938 1.00 44.00 90 HIS A CA 1
ATOM 682 C C . HIS A 1 90 ? 7.887 -15.727 7.170 1.00 44.00 90 HIS A C 1
ATOM 684 O O . HIS A 1 90 ? 7.295 -16.243 8.113 1.00 44.00 90 HIS A O 1
ATOM 690 N N . SER A 1 91 ? 8.206 -14.432 7.169 1.00 51.25 91 SER A N 1
ATOM 691 C CA . SER A 1 91 ? 7.794 -13.500 8.230 1.00 51.25 91 SER A CA 1
ATOM 692 C C . SER A 1 91 ? 6.991 -12.346 7.623 1.00 51.25 91 SER A C 1
ATOM 694 O O . SER A 1 91 ? 7.405 -11.855 6.568 1.00 51.25 91 SER A O 1
ATOM 696 N N . PRO A 1 92 ? 5.879 -11.895 8.240 1.00 56.53 92 PRO A N 1
ATOM 697 C CA . PRO A 1 92 ? 5.192 -10.685 7.792 1.00 56.53 92 PRO A CA 1
ATOM 698 C C . PRO A 1 92 ? 6.208 -9.543 7.809 1.00 56.53 92 PRO A C 1
ATOM 700 O O . PRO A 1 92 ? 6.870 -9.326 8.829 1.00 56.53 92 PRO A O 1
ATOM 703 N N . SER A 1 93 ? 6.422 -8.874 6.668 1.00 65.94 93 SER A N 1
ATOM 704 C CA . SER A 1 93 ? 7.355 -7.747 6.679 1.00 65.94 93 SER A CA 1
ATOM 705 C C . SER A 1 93 ? 6.679 -6.528 7.282 1.00 65.94 93 SER A C 1
ATOM 707 O O . SER A 1 93 ? 5.471 -6.323 7.170 1.00 65.94 93 SER A O 1
ATOM 709 N N . LEU A 1 94 ? 7.477 -5.756 8.011 1.00 72.06 94 LEU A N 1
ATOM 710 C CA . LEU A 1 94 ? 6.958 -4.908 9.075 1.00 72.06 94 LEU A CA 1
ATOM 711 C C . LEU A 1 94 ? 6.070 -3.760 8.573 1.00 72.06 94 LEU A C 1
ATOM 713 O O . LEU A 1 94 ? 5.299 -3.220 9.358 1.00 72.06 94 LEU A O 1
ATOM 717 N N . TRP A 1 95 ? 6.110 -3.423 7.279 1.00 73.38 95 TRP A N 1
ATOM 718 C CA . TRP A 1 95 ? 5.260 -2.375 6.701 1.00 73.38 95 TRP A CA 1
ATOM 719 C C . TRP A 1 95 ? 3.763 -2.721 6.681 1.00 73.38 95 TRP A C 1
ATOM 721 O O . TRP A 1 95 ? 2.959 -1.825 6.453 1.00 73.38 95 TRP A O 1
ATOM 731 N N . GLU A 1 96 ? 3.370 -3.962 6.967 1.00 73.75 96 GLU A N 1
ATOM 732 C CA . GLU A 1 96 ? 1.968 -4.356 7.196 1.00 73.75 96 GLU A CA 1
ATOM 733 C C . GLU A 1 96 ? 1.643 -4.549 8.676 1.00 73.75 96 GLU A C 1
ATOM 735 O O . GLU A 1 96 ? 0.782 -5.347 9.032 1.00 73.75 96 GLU A O 1
ATOM 740 N N . THR A 1 97 ? 2.335 -3.839 9.564 1.00 80.06 97 THR A N 1
ATOM 741 C CA . THR A 1 97 ? 2.033 -3.883 10.996 1.00 80.06 97 THR A CA 1
ATOM 742 C C . THR A 1 97 ? 1.446 -2.556 11.471 1.00 80.06 97 THR A C 1
ATOM 744 O O . THR A 1 97 ? 1.796 -1.500 10.933 1.00 80.06 97 THR A O 1
ATOM 747 N N . PRO A 1 98 ? 0.605 -2.572 12.522 1.00 80.50 98 PRO A N 1
ATOM 748 C CA . PRO A 1 98 ? 0.082 -1.363 13.159 1.00 80.50 98 PRO A CA 1
ATOM 749 C C . PRO A 1 98 ? 1.164 -0.315 13.470 1.00 80.50 98 PRO A C 1
ATOM 751 O O . PRO A 1 98 ? 0.984 0.876 13.231 1.00 80.50 98 PRO A O 1
ATOM 754 N N . LEU A 1 99 ? 2.337 -0.767 13.924 1.00 81.38 99 LEU A N 1
ATOM 755 C CA . LEU A 1 99 ? 3.474 0.090 14.280 1.00 81.38 99 LEU A CA 1
ATOM 756 C C . LEU A 1 99 ? 4.034 0.898 13.100 1.00 81.38 99 LEU A C 1
ATOM 758 O O . LEU A 1 99 ? 4.692 1.916 13.308 1.00 81.38 99 LEU A O 1
ATOM 762 N N . TRP A 1 100 ? 3.792 0.452 11.869 1.00 82.25 100 TRP A N 1
ATOM 763 C CA . TRP A 1 100 ? 4.333 1.056 10.653 1.00 82.25 100 TRP A CA 1
ATOM 764 C C . TRP A 1 100 ? 3.363 1.998 9.943 1.00 82.25 100 TRP A C 1
ATOM 766 O O . TRP A 1 100 ? 3.765 2.702 9.016 1.00 82.25 100 TRP A O 1
ATOM 776 N N . ILE A 1 101 ? 2.113 2.081 10.397 1.00 87.50 101 ILE A N 1
ATOM 777 C CA . ILE A 1 101 ? 1.109 2.969 9.804 1.00 87.50 101 ILE A CA 1
ATOM 778 C C . ILE A 1 101 ? 1.517 4.453 9.860 1.00 87.50 101 ILE A C 1
ATOM 780 O O . ILE A 1 101 ? 1.484 5.099 8.810 1.00 87.50 101 ILE A O 1
ATOM 784 N N . PRO A 1 102 ? 2.027 5.003 10.984 1.00 88.31 102 PRO A N 1
ATOM 785 C CA . PRO A 1 102 ? 2.519 6.385 11.004 1.00 88.31 102 PRO A CA 1
ATOM 786 C C . PRO A 1 102 ? 3.652 6.638 10.002 1.00 88.31 102 PRO A C 1
ATOM 788 O O . PRO A 1 102 ? 3.786 7.731 9.452 1.00 88.31 102 PRO A O 1
ATOM 791 N N . TYR A 1 103 ? 4.464 5.614 9.742 1.00 85.94 103 TYR A N 1
ATOM 792 C CA . TYR A 1 103 ? 5.566 5.703 8.799 1.00 85.94 103 TYR A CA 1
ATOM 793 C C . TYR A 1 103 ? 5.067 5.739 7.344 1.00 85.94 103 TYR A C 1
ATOM 795 O O . TYR A 1 103 ? 5.609 6.496 6.543 1.00 85.94 103 TYR A O 1
ATOM 803 N N . HIS A 1 104 ? 3.989 5.021 7.007 1.00 87.62 104 HIS A N 1
ATOM 804 C CA . HIS A 1 104 ? 3.313 5.163 5.705 1.00 87.62 104 HIS A CA 1
ATOM 805 C C . HIS A 1 104 ? 2.760 6.566 5.478 1.00 87.62 104 HIS A C 1
ATOM 807 O O . HIS A 1 104 ? 2.851 7.087 4.372 1.00 87.62 104 HIS A O 1
ATOM 813 N N . TYR A 1 105 ? 2.229 7.214 6.515 1.00 90.00 105 TYR A N 1
ATOM 814 C CA . TYR A 1 105 ? 1.760 8.596 6.385 1.00 90.00 105 TYR A CA 1
ATOM 815 C C . TYR A 1 105 ? 2.906 9.578 6.110 1.00 90.00 105 TYR A C 1
ATOM 817 O O . TYR A 1 105 ? 2.725 10.542 5.368 1.00 90.00 105 TYR A O 1
ATOM 825 N N . ALA A 1 106 ? 4.097 9.318 6.658 1.00 88.69 106 ALA A N 1
ATOM 826 C CA . ALA A 1 106 ? 5.297 10.104 6.375 1.00 88.69 106 ALA A CA 1
ATOM 827 C C . ALA A 1 106 ? 5.915 9.795 4.995 1.00 88.69 106 ALA A C 1
ATOM 829 O O . ALA A 1 106 ? 6.502 10.682 4.368 1.00 88.69 106 ALA A O 1
ATOM 830 N N . TYR A 1 107 ? 5.773 8.553 4.523 1.00 90.56 107 TYR A N 1
ATOM 831 C CA . TYR A 1 107 ? 6.337 8.042 3.272 1.00 90.56 107 TYR A CA 1
ATOM 832 C C . TYR A 1 107 ? 5.270 7.283 2.466 1.00 90.56 107 TYR A C 1
ATOM 834 O O . TYR A 1 107 ? 5.284 6.053 2.414 1.00 90.56 107 TYR A O 1
ATOM 842 N N . PRO A 1 108 ? 4.326 7.997 1.827 1.00 91.75 108 PRO A N 1
ATOM 843 C CA . PRO A 1 108 ? 3.192 7.372 1.136 1.00 91.75 108 PRO A CA 1
ATOM 844 C C . PRO A 1 108 ? 3.554 6.559 -0.114 1.00 91.75 108 PRO A C 1
ATOM 846 O O . PRO A 1 108 ? 2.729 5.833 -0.663 1.00 91.75 108 PRO A O 1
ATOM 849 N N . ASP A 1 109 ? 4.781 6.714 -0.595 1.00 92.00 109 ASP A N 1
ATOM 850 C CA . ASP A 1 109 ? 5.382 5.956 -1.686 1.00 92.00 109 ASP A CA 1
ATOM 851 C C . ASP A 1 109 ? 5.963 4.608 -1.222 1.00 92.00 109 ASP A C 1
ATOM 853 O O . ASP A 1 109 ? 6.412 3.815 -2.050 1.00 92.00 109 ASP A O 1
ATOM 857 N N . LEU A 1 110 ? 5.942 4.311 0.083 1.00 89.25 110 LEU A N 1
ATOM 858 C CA . LEU A 1 110 ? 6.557 3.115 0.651 1.00 89.25 110 LEU A CA 1
ATOM 859 C C . LEU A 1 110 ? 6.076 1.792 0.034 1.00 89.25 110 LEU A C 1
ATOM 861 O O . LEU A 1 110 ? 6.950 0.967 -0.241 1.00 89.25 110 LEU A O 1
ATOM 865 N N . PRO A 1 111 ? 4.774 1.563 -0.247 1.00 90.81 111 PRO A N 1
ATOM 866 C CA . PRO A 1 111 ? 4.340 0.327 -0.904 1.00 90.81 111 PRO A CA 1
ATOM 867 C C . PRO A 1 111 ? 5.085 0.077 -2.223 1.00 90.81 111 PRO A C 1
ATOM 869 O O . PRO A 1 111 ? 5.580 -1.025 -2.461 1.00 90.81 111 PRO A O 1
ATOM 872 N N . LEU A 1 112 ? 5.264 1.126 -3.033 1.00 92.50 112 LEU A N 1
ATOM 873 C CA . LEU A 1 112 ? 6.022 1.056 -4.278 1.00 92.50 112 LEU A CA 1
ATOM 874 C C . LEU A 1 112 ? 7.498 0.731 -4.016 1.00 92.50 112 LEU A C 1
ATOM 876 O O . LEU A 1 112 ? 8.067 -0.154 -4.655 1.00 92.50 112 LEU A O 1
ATOM 880 N N . LEU A 1 113 ? 8.129 1.441 -3.078 1.00 90.19 113 LEU A N 1
ATOM 881 C CA . LEU A 1 113 ? 9.551 1.262 -2.769 1.00 90.19 113 LEU A CA 1
ATOM 882 C C . LEU A 1 113 ? 9.853 -0.158 -2.278 1.00 90.19 113 LEU A C 1
ATOM 884 O O . LEU A 1 113 ? 10.857 -0.747 -2.686 1.00 90.19 113 LEU A O 1
ATOM 888 N N . VAL A 1 114 ? 8.973 -0.718 -1.443 1.00 87.75 114 VAL A N 1
ATOM 889 C CA . VAL A 1 114 ? 9.091 -2.094 -0.950 1.00 87.75 114 VAL A CA 1
ATOM 890 C C . VAL A 1 114 ? 8.975 -3.089 -2.102 1.00 87.75 114 VAL A C 1
ATOM 892 O O . VAL A 1 114 ? 9.851 -3.945 -2.252 1.00 87.75 114 VAL A O 1
ATOM 895 N N . TYR A 1 115 ? 7.956 -2.934 -2.953 1.00 87.94 115 TYR A N 1
ATOM 896 C 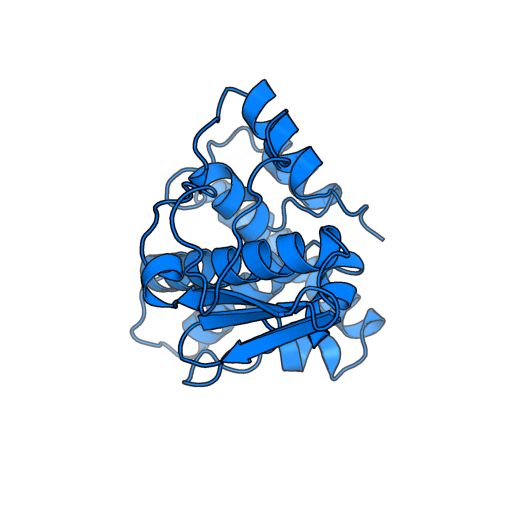CA . TYR A 1 115 ? 7.761 -3.788 -4.124 1.00 87.94 115 TYR A CA 1
ATOM 897 C C . TYR A 1 115 ? 8.991 -3.809 -5.034 1.00 87.94 115 TYR A C 1
ATOM 899 O O . TYR A 1 115 ? 9.513 -4.873 -5.371 1.00 87.94 115 TYR A O 1
ATOM 907 N N . TYR A 1 116 ? 9.513 -2.633 -5.381 1.00 87.50 116 TYR A N 1
ATOM 908 C CA . TYR A 1 116 ? 10.658 -2.522 -6.282 1.00 87.50 116 TYR A CA 1
ATOM 909 C C . TYR A 1 116 ? 11.935 -3.120 -5.707 1.00 87.50 116 TYR A C 1
ATOM 911 O O . TYR A 1 116 ? 12.722 -3.735 -6.438 1.00 87.50 116 TYR A O 1
ATOM 919 N N . GLN A 1 117 ? 12.147 -2.987 -4.401 1.00 84.75 117 GLN A N 1
ATOM 920 C CA . GLN A 1 117 ? 13.272 -3.643 -3.758 1.00 84.75 117 GLN A CA 1
ATOM 921 C C . GLN A 1 117 ? 13.116 -5.166 -3.766 1.00 84.75 117 GLN A C 1
ATOM 923 O O . GLN A 1 117 ? 14.102 -5.865 -4.007 1.00 84.75 117 GLN A O 1
ATOM 928 N N . HIS A 1 118 ? 11.907 -5.692 -3.547 1.00 81.19 118 HIS A N 1
ATOM 929 C CA . HIS A 1 118 ? 11.644 -7.134 -3.627 1.00 81.19 118 HIS A CA 1
ATOM 930 C C . HIS A 1 118 ? 11.873 -7.676 -5.034 1.00 81.19 118 HIS A C 1
ATOM 932 O O . HIS A 1 118 ? 12.600 -8.658 -5.181 1.00 81.19 118 HIS A O 1
ATOM 938 N N . VAL A 1 119 ? 11.353 -7.002 -6.062 1.00 83.56 119 VAL A N 1
ATOM 939 C CA . VAL A 1 119 ? 11.610 -7.348 -7.469 1.00 83.56 119 VAL A CA 1
ATOM 940 C C . VAL A 1 119 ? 13.113 -7.344 -7.761 1.00 83.56 119 VAL A C 1
ATOM 942 O O . VAL A 1 119 ? 13.641 -8.307 -8.312 1.00 83.56 119 VAL A O 1
ATOM 945 N N . SER A 1 120 ? 13.834 -6.310 -7.321 1.00 82.50 120 SER A N 1
ATOM 946 C CA . SER A 1 120 ? 15.284 -6.205 -7.536 1.00 82.50 120 SER A CA 1
ATOM 947 C C . SER A 1 120 ? 16.059 -7.341 -6.856 1.00 82.50 120 SER A C 1
ATOM 949 O O . SER A 1 120 ? 16.943 -7.945 -7.460 1.00 82.50 120 SER A O 1
ATOM 951 N N . GLN A 1 121 ? 15.723 -7.675 -5.605 1.00 80.06 121 GLN A N 1
ATOM 952 C CA . GLN A 1 121 ? 16.348 -8.790 -4.883 1.00 80.06 121 GLN A CA 1
ATOM 953 C C . GLN A 1 121 ? 16.047 -10.142 -5.527 1.00 80.06 121 GLN A C 1
ATOM 955 O O . GLN A 1 121 ? 16.912 -11.019 -5.540 1.00 80.06 121 GLN A O 1
ATOM 960 N N . HIS A 1 122 ? 14.830 -10.318 -6.036 1.00 78.56 122 HIS A N 1
ATOM 961 C CA . HIS A 1 122 ? 14.408 -11.539 -6.705 1.00 78.56 122 HIS A CA 1
ATOM 962 C C . HIS A 1 122 ? 15.197 -11.766 -8.002 1.00 78.56 122 HIS A C 1
ATOM 964 O O . HIS A 1 122 ? 15.800 -12.833 -8.157 1.00 78.56 122 HIS A O 1
ATOM 970 N N . ILE A 1 123 ? 15.304 -10.732 -8.847 1.00 78.00 123 ILE A N 1
ATOM 971 C CA . ILE A 1 123 ? 16.102 -10.751 -10.084 1.00 78.00 123 ILE A CA 1
ATOM 972 C C . ILE A 1 123 ? 17.564 -11.105 -9.777 1.00 78.00 123 ILE A C 1
ATOM 974 O O . ILE A 1 123 ? 18.144 -11.971 -10.429 1.00 78.00 123 ILE A O 1
ATOM 978 N N . LEU A 1 124 ? 18.154 -10.490 -8.747 1.00 76.31 124 LEU A N 1
ATOM 979 C CA . LEU A 1 124 ? 19.550 -10.735 -8.360 1.00 76.31 124 LEU A CA 1
ATOM 980 C C . LEU A 1 124 ? 19.804 -12.152 -7.824 1.00 76.31 124 LEU A C 1
ATOM 982 O O . LEU A 1 124 ? 20.926 -12.645 -7.914 1.00 76.31 124 LEU A O 1
ATOM 986 N N . ARG A 1 125 ? 18.792 -12.801 -7.240 1.00 74.94 125 ARG A N 1
ATOM 987 C CA . ARG A 1 125 ? 18.916 -14.133 -6.626 1.00 74.94 125 ARG A CA 1
ATOM 988 C C . ARG A 1 125 ? 18.502 -15.278 -7.552 1.00 74.94 125 ARG A C 1
ATOM 990 O O . ARG A 1 125 ? 18.551 -16.421 -7.106 1.00 74.94 125 ARG A O 1
ATOM 997 N N . ALA A 1 126 ? 18.087 -14.989 -8.791 1.00 72.00 126 ALA A N 1
ATOM 998 C CA . ALA A 1 126 ? 17.554 -15.975 -9.741 1.00 72.00 126 ALA A CA 1
ATOM 999 C C . ALA A 1 126 ? 16.487 -16.894 -9.106 1.00 72.00 126 ALA A C 1
ATOM 1001 O O . ALA A 1 126 ? 16.473 -18.109 -9.303 1.00 72.00 126 ALA A O 1
ATOM 1002 N N . SER A 1 127 ? 15.626 -16.312 -8.269 1.00 68.88 127 SER A N 1
ATOM 1003 C CA . SER A 1 127 ? 14.602 -17.056 -7.534 1.00 68.88 127 SER A CA 1
ATOM 1004 C C . SER A 1 127 ? 13.500 -17.554 -8.490 1.00 68.88 127 SER A C 1
ATOM 1006 O O . SER A 1 127 ? 13.224 -16.900 -9.493 1.00 68.88 127 SER A O 1
ATOM 1008 N N . PRO A 1 128 ? 12.837 -18.695 -8.209 1.00 68.94 128 PRO A N 1
ATOM 1009 C CA . PRO A 1 128 ? 11.879 -19.302 -9.142 1.00 68.94 128 PRO A CA 1
ATOM 1010 C C . PRO A 1 128 ? 10.524 -18.576 -9.261 1.00 68.94 128 PRO A C 1
ATOM 1012 O O . PRO A 1 128 ? 9.709 -18.968 -10.089 1.00 68.94 128 PRO A O 1
ATOM 1015 N N . CYS A 1 129 ? 10.247 -17.561 -8.434 1.00 70.25 129 CYS A N 1
ATOM 1016 C CA . CYS A 1 129 ? 8.973 -16.821 -8.470 1.00 70.25 129 CYS A CA 1
ATOM 1017 C C . CYS A 1 129 ? 8.821 -16.001 -9.772 1.00 70.25 129 CYS A C 1
ATOM 1019 O O . CYS A 1 129 ? 9.785 -15.382 -10.216 1.00 70.25 129 CYS A O 1
ATOM 1021 N N . SER A 1 130 ? 7.636 -15.948 -10.382 1.00 80.44 130 SER A N 1
ATOM 1022 C CA . SER A 1 130 ? 7.392 -15.068 -11.538 1.00 80.44 130 SER A CA 1
ATOM 1023 C C . SER A 1 130 ? 7.101 -13.623 -11.105 1.00 80.44 130 SER A C 1
ATOM 1025 O O . SER A 1 130 ? 6.682 -13.373 -9.976 1.00 80.44 130 SER A O 1
ATOM 1027 N N . PHE A 1 131 ? 7.277 -12.652 -12.009 1.00 79.75 131 PHE A N 1
ATOM 1028 C CA . PHE A 1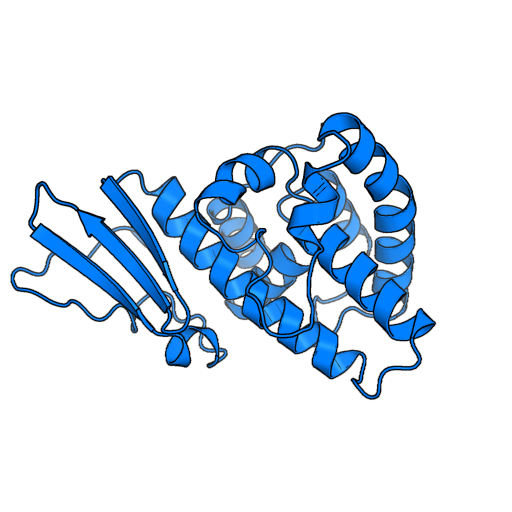 131 ? 6.920 -11.248 -11.741 1.00 79.75 131 PHE A CA 1
ATOM 1029 C C . PHE A 1 131 ? 5.433 -11.083 -11.385 1.00 79.75 131 PHE A C 1
ATOM 1031 O O . PHE A 1 131 ? 5.085 -10.327 -10.487 1.00 79.75 131 PHE A O 1
ATOM 1038 N N . GLU A 1 132 ? 4.564 -11.851 -12.038 1.00 84.19 132 GLU A N 1
ATOM 1039 C CA . GLU A 1 132 ? 3.130 -11.896 -11.748 1.00 84.19 132 GLU A CA 1
ATOM 1040 C C . GLU A 1 132 ? 2.846 -12.411 -10.328 1.00 84.19 132 GLU A C 1
ATOM 1042 O O . GLU A 1 132 ? 2.055 -11.821 -9.595 1.00 84.19 132 GLU A O 1
ATOM 1047 N N . GLN A 1 133 ? 3.548 -13.457 -9.882 1.00 83.56 133 GLN A N 1
ATOM 1048 C CA . GLN A 1 133 ? 3.423 -13.960 -8.511 1.00 83.56 133 GLN A CA 1
ATOM 1049 C C . GLN A 1 133 ? 3.907 -12.934 -7.476 1.00 83.56 133 GLN A C 1
ATOM 1051 O O . GLN A 1 133 ? 3.273 -12.773 -6.431 1.00 83.56 133 GLN A O 1
ATOM 1056 N N . LEU A 1 134 ? 4.997 -12.212 -7.766 1.00 83.31 134 LEU A N 1
ATOM 1057 C CA . LEU A 1 134 ? 5.467 -11.109 -6.920 1.00 83.31 134 LEU A CA 1
ATOM 1058 C C . LEU A 1 134 ? 4.431 -9.984 -6.842 1.00 83.31 134 LEU A C 1
ATOM 1060 O O . LEU A 1 134 ? 4.177 -9.468 -5.754 1.00 83.31 134 LEU A O 1
ATOM 1064 N N . TRP A 1 135 ? 3.814 -9.631 -7.971 1.00 87.25 135 TRP A N 1
ATOM 1065 C CA . TRP A 1 135 ? 2.769 -8.614 -8.028 1.00 87.25 135 TRP A CA 1
ATOM 1066 C C . TRP A 1 135 ? 1.528 -9.018 -7.231 1.00 87.25 135 TRP A C 1
ATOM 1068 O O . TRP A 1 135 ? 1.064 -8.252 -6.393 1.00 87.25 135 TRP A O 1
ATOM 1078 N N . HIS A 1 136 ? 1.030 -10.244 -7.400 1.00 85.25 136 HIS A N 1
ATOM 1079 C CA . HIS A 1 136 ? -0.104 -10.736 -6.615 1.00 85.25 136 HIS A CA 1
ATOM 1080 C C . HIS A 1 136 ? 0.192 -10.774 -5.119 1.00 85.25 136 HIS A C 1
ATOM 1082 O O . HIS A 1 136 ? -0.656 -10.389 -4.312 1.00 85.25 136 HIS A O 1
ATOM 1088 N N . HIS A 1 137 ? 1.402 -11.186 -4.738 1.00 83.25 137 HIS A N 1
ATOM 1089 C CA . HIS A 1 137 ? 1.827 -11.116 -3.347 1.00 83.25 137 HIS A CA 1
ATOM 1090 C C . HIS A 1 137 ? 1.826 -9.666 -2.845 1.00 83.25 137 HIS A C 1
ATOM 1092 O O . HIS A 1 137 ? 1.322 -9.393 -1.761 1.00 83.25 137 HIS A O 1
ATOM 1098 N N . HIS A 1 138 ? 2.311 -8.717 -3.645 1.00 87.56 138 HIS A N 1
ATOM 1099 C CA . HIS A 1 138 ? 2.294 -7.295 -3.300 1.00 87.56 138 HIS A CA 1
ATOM 1100 C C . HIS A 1 138 ? 0.880 -6.713 -3.160 1.00 87.56 138 HIS A C 1
ATOM 1102 O O . HIS A 1 138 ? 0.601 -5.987 -2.204 1.00 87.56 138 HIS A O 1
ATOM 1108 N N . LEU A 1 139 ? -0.044 -7.077 -4.052 1.00 86.25 139 LEU A N 1
ATOM 1109 C CA . LEU A 1 139 ? -1.454 -6.687 -3.953 1.00 86.25 139 LEU A CA 1
ATOM 1110 C C . LEU A 1 139 ? -2.095 -7.225 -2.669 1.00 86.25 139 LEU A C 1
ATOM 1112 O O . LEU A 1 139 ? -2.768 -6.480 -1.962 1.00 86.25 139 LEU A O 1
ATOM 1116 N N . HIS A 1 140 ? -1.836 -8.487 -2.327 1.00 82.25 140 HIS A N 1
ATOM 1117 C CA . HIS A 1 140 ? -2.339 -9.096 -1.097 1.00 82.25 140 HIS A CA 1
ATOM 1118 C C . HIS A 1 140 ? -1.886 -8.330 0.154 1.00 82.25 140 HIS A C 1
ATOM 1120 O O . HIS A 1 140 ? -2.684 -7.969 1.018 1.00 82.25 140 HIS A O 1
ATOM 1126 N N . ARG A 1 141 ? -0.594 -8.009 0.209 1.00 83.12 141 ARG A N 1
ATOM 1127 C CA . ARG A 1 141 ? 0.013 -7.204 1.274 1.00 83.12 141 ARG A CA 1
ATOM 1128 C C . ARG A 1 141 ? -0.577 -5.794 1.336 1.00 83.12 141 ARG A C 1
ATOM 1130 O O . ARG A 1 141 ? -0.877 -5.269 2.405 1.00 83.12 141 ARG A O 1
ATOM 1137 N N . THR A 1 142 ? -0.844 -5.207 0.173 1.00 88.12 142 THR A N 1
ATOM 1138 C CA . THR A 1 142 ? -1.500 -3.901 0.057 1.00 88.12 142 THR A CA 1
ATOM 1139 C C . THR A 1 142 ? -2.918 -3.908 0.634 1.00 88.12 142 THR A C 1
ATOM 1141 O O . THR A 1 142 ? -3.301 -2.951 1.303 1.00 88.12 142 THR A O 1
ATOM 1144 N N . ILE A 1 143 ? -3.696 -4.981 0.453 1.00 85.00 143 ILE A N 1
ATOM 1145 C CA . ILE A 1 143 ? -5.031 -5.104 1.068 1.00 85.00 143 ILE A CA 1
ATOM 1146 C C . ILE A 1 143 ? -4.925 -5.057 2.598 1.00 85.00 143 ILE A C 1
ATOM 1148 O O . ILE A 1 143 ? -5.716 -4.370 3.248 1.00 85.00 143 ILE A O 1
ATOM 1152 N N . ARG A 1 144 ? -3.919 -5.727 3.178 1.00 83.38 144 ARG A N 1
ATOM 1153 C CA . ARG A 1 144 ? -3.658 -5.692 4.628 1.00 83.38 144 ARG A CA 1
ATOM 1154 C C . ARG A 1 144 ? -3.321 -4.282 5.102 1.00 83.38 144 ARG A C 1
ATOM 1156 O O . ARG A 1 144 ? -3.906 -3.818 6.079 1.00 83.38 144 ARG A O 1
ATOM 1163 N N . LEU A 1 145 ? -2.451 -3.577 4.376 1.00 87.38 145 LEU A N 1
ATOM 1164 C CA . LEU A 1 145 ? -2.140 -2.173 4.653 1.00 87.38 145 LEU A CA 1
ATOM 1165 C C . LEU A 1 145 ? -3.399 -1.295 4.630 1.00 87.38 145 LEU A C 1
ATOM 1167 O O . LEU A 1 145 ? -3.611 -0.520 5.560 1.00 87.38 145 LEU A O 1
ATOM 1171 N N . ILE A 1 146 ? -4.246 -1.430 3.605 1.00 87.38 146 ILE A N 1
ATOM 1172 C CA . ILE A 1 146 ? -5.488 -0.653 3.496 1.00 87.38 146 ILE A CA 1
ATOM 1173 C C . ILE A 1 146 ? -6.404 -0.936 4.691 1.00 87.38 146 ILE A C 1
ATOM 1175 O O . ILE A 1 146 ? -6.932 -0.001 5.288 1.00 87.38 146 ILE A O 1
ATOM 1179 N N . ALA A 1 147 ? -6.574 -2.205 5.072 1.00 84.69 147 ALA A N 1
ATOM 1180 C CA . ALA A 1 147 ? -7.393 -2.575 6.224 1.00 84.69 147 ALA A CA 1
ATOM 1181 C C . ALA A 1 147 ? -6.876 -1.935 7.522 1.00 84.69 147 ALA A C 1
ATOM 1183 O O . ALA A 1 147 ? -7.660 -1.361 8.276 1.00 84.69 147 ALA A O 1
ATOM 1184 N N . LEU A 1 148 ? -5.561 -1.973 7.755 1.00 87.19 148 LEU A N 1
ATOM 1185 C CA . LEU A 1 148 ? -4.943 -1.315 8.906 1.00 87.19 148 LEU A CA 1
ATOM 1186 C C . LEU A 1 148 ? -5.144 0.202 8.871 1.00 87.19 148 LEU A C 1
ATOM 1188 O O . LEU A 1 148 ? -5.566 0.768 9.873 1.00 87.19 148 LEU A O 1
ATOM 1192 N N . GLN A 1 149 ? -4.908 0.858 7.733 1.00 87.62 149 GLN A N 1
ATOM 1193 C CA . GLN A 1 149 ? -5.121 2.303 7.590 1.00 87.62 149 GLN A CA 1
ATOM 1194 C C . GLN A 1 149 ? -6.574 2.696 7.869 1.00 87.62 149 GLN A C 1
ATOM 1196 O O . GLN A 1 149 ? -6.804 3.670 8.572 1.00 87.62 149 GLN A O 1
ATOM 1201 N N . VAL A 1 150 ? -7.560 1.924 7.396 1.00 85.81 150 VAL A N 1
ATOM 1202 C CA . VAL A 1 150 ? -8.981 2.179 7.694 1.00 85.81 150 VAL A CA 1
ATOM 1203 C C . VAL A 1 150 ? -9.259 2.104 9.196 1.00 85.81 150 VAL A C 1
ATOM 1205 O O . VAL A 1 150 ? -9.969 2.958 9.727 1.00 85.81 150 VAL A O 1
ATOM 1208 N N . LEU A 1 151 ? -8.699 1.110 9.893 1.00 85.88 151 LEU A N 1
ATOM 1209 C CA . LEU A 1 151 ? -8.842 1.004 11.346 1.00 85.88 151 LEU A CA 1
ATOM 1210 C C . LEU A 1 151 ? -8.176 2.191 12.057 1.00 85.88 151 LEU A C 1
ATOM 1212 O O . LEU A 1 151 ? -8.821 2.844 12.875 1.00 85.88 151 LEU A O 1
ATOM 1216 N N . PHE A 1 152 ? -6.931 2.517 11.710 1.00 86.50 152 PHE A N 1
ATOM 1217 C CA . PHE A 1 152 ? -6.199 3.643 12.299 1.00 86.50 152 PHE A CA 1
ATOM 1218 C C . PHE A 1 152 ? -6.895 4.987 12.054 1.00 86.50 152 PHE A C 1
ATOM 1220 O O . PHE A 1 152 ? -7.103 5.749 12.995 1.00 86.50 152 PHE A O 1
ATOM 1227 N N . ASP A 1 153 ? -7.308 5.255 10.815 1.00 85.06 153 ASP A N 1
ATOM 1228 C CA . ASP A 1 153 ? -7.955 6.509 10.416 1.00 85.06 153 ASP A CA 1
ATOM 1229 C C . ASP A 1 153 ? -9.347 6.673 11.044 1.00 85.06 153 ASP A C 1
ATOM 1231 O O . ASP A 1 153 ? -9.827 7.798 11.179 1.00 85.06 153 ASP A O 1
ATOM 1235 N N . SER A 1 154 ? -10.004 5.574 11.438 1.00 83.94 154 SER A N 1
ATOM 1236 C CA . SER A 1 154 ? -11.297 5.651 12.125 1.00 83.94 154 SER A CA 1
ATOM 1237 C C . SER A 1 154 ? -11.186 6.267 13.521 1.00 83.94 154 SER A C 1
ATOM 1239 O O . SER A 1 154 ? -12.138 6.892 13.983 1.00 83.94 154 SER A O 1
ATOM 1241 N N . GLY A 1 155 ? -10.044 6.091 14.199 1.00 84.69 155 GLY A N 1
ATOM 1242 C CA . GLY A 1 155 ? -9.853 6.523 15.587 1.00 84.69 155 GLY A CA 1
ATOM 1243 C C . GLY A 1 155 ? -10.789 5.851 16.600 1.00 84.69 155 GLY A C 1
ATOM 1244 O O . GLY A 1 155 ? -10.899 6.334 17.721 1.00 84.69 155 GLY A O 1
ATOM 1245 N N . LEU A 1 156 ? -11.481 4.773 16.208 1.00 81.31 156 LEU A N 1
ATOM 1246 C CA . LEU A 1 156 ? -12.483 4.084 17.031 1.00 81.31 156 LEU A CA 1
ATOM 1247 C C . LEU A 1 156 ? -11.911 2.932 17.866 1.00 81.31 156 LEU A C 1
ATOM 1249 O O . LEU A 1 156 ? -12.617 2.393 18.710 1.00 81.31 156 LEU A O 1
ATOM 1253 N N . TRP A 1 157 ? -10.674 2.514 17.598 1.00 84.88 157 TRP A N 1
ATOM 1254 C CA . TRP A 1 157 ? -10.084 1.308 18.178 1.00 84.88 157 TRP A CA 1
ATOM 1255 C C . TRP A 1 157 ? -9.012 1.675 19.190 1.00 84.88 157 TRP A C 1
ATOM 1257 O O . TRP A 1 157 ? -8.093 2.430 18.870 1.00 84.88 157 TRP A O 1
ATOM 1267 N N . ASP A 1 158 ? -9.108 1.090 20.378 1.00 85.38 158 ASP A N 1
ATOM 1268 C CA . ASP A 1 158 ? -8.107 1.251 21.429 1.00 85.38 158 ASP A CA 1
ATOM 1269 C C . ASP A 1 158 ? -6.829 0.489 21.071 1.00 85.38 158 ASP A C 1
ATOM 1271 O O . ASP A 1 158 ? -5.715 0.966 21.291 1.00 85.38 158 ASP A O 1
ATOM 1275 N N . GLU A 1 159 ? -6.991 -0.707 20.496 1.00 86.75 159 GLU A N 1
ATOM 1276 C CA . GLU A 1 159 ? -5.886 -1.589 20.142 1.00 86.75 159 GLU A CA 1
ATOM 1277 C C . GLU A 1 159 ? -6.134 -2.288 18.803 1.00 86.75 159 GLU A C 1
ATOM 1279 O O . GLU A 1 159 ? -7.242 -2.729 18.487 1.00 86.75 159 GLU A O 1
ATOM 1284 N N . ILE A 1 160 ? -5.068 -2.418 18.013 1.00 86.38 160 ILE A N 1
ATOM 1285 C CA . ILE A 1 160 ? -5.070 -3.139 16.740 1.00 86.38 160 ILE A CA 1
ATOM 1286 C C . ILE A 1 160 ? -3.916 -4.136 16.776 1.00 86.38 160 ILE A C 1
ATOM 1288 O O . ILE A 1 160 ? -2.754 -3.754 16.918 1.00 86.38 160 ILE A O 1
ATOM 1292 N N . TYR A 1 161 ? -4.243 -5.413 16.627 1.00 81.88 161 TYR A N 1
ATOM 1293 C CA . TYR A 1 161 ? -3.307 -6.527 16.614 1.00 81.88 161 TYR A CA 1
ATOM 1294 C C . TYR A 1 161 ? -3.238 -7.142 15.218 1.00 81.88 161 TYR A C 1
ATOM 1296 O O . TYR A 1 161 ? -4.254 -7.323 14.547 1.00 81.88 161 TYR A O 1
ATOM 1304 N N . GLU A 1 162 ? -2.034 -7.514 14.799 1.00 77.44 162 GLU A N 1
ATOM 1305 C CA . GLU A 1 162 ? -1.794 -8.276 13.576 1.00 77.44 162 GLU A CA 1
ATOM 1306 C C . GLU A 1 162 ? -1.197 -9.635 13.942 1.00 77.44 162 GLU A C 1
ATOM 1308 O O . GLU A 1 162 ? -0.394 -9.753 14.869 1.00 77.44 162 GLU A O 1
ATOM 1313 N N . GLY A 1 163 ? -1.642 -10.675 13.243 1.00 69.12 163 GLY A N 1
ATOM 1314 C CA . GLY A 1 163 ? -1.119 -12.018 13.413 1.00 69.12 163 GLY A CA 1
ATOM 1315 C C . GLY A 1 163 ? -1.345 -12.886 12.176 1.00 69.12 163 GLY A C 1
ATOM 1316 O O . GLY A 1 163 ? -2.023 -12.480 11.232 1.00 69.12 163 GLY A O 1
ATOM 1317 N N . PRO A 1 164 ? -0.838 -14.130 12.189 1.00 66.31 164 PRO A N 1
ATOM 1318 C CA . PRO A 1 164 ? -0.875 -15.025 11.028 1.00 66.31 164 PRO A CA 1
ATOM 1319 C C . PRO A 1 164 ? -2.294 -15.392 10.566 1.00 66.31 164 PRO A C 1
ATOM 1321 O O . PRO A 1 164 ? -2.473 -15.852 9.444 1.00 66.31 164 PRO A O 1
ATOM 1324 N N . ASN A 1 165 ? -3.299 -15.199 11.424 1.00 66.88 165 ASN A N 1
ATOM 1325 C CA . ASN A 1 165 ? -4.692 -15.538 11.139 1.00 66.88 165 ASN A CA 1
ATOM 1326 C C . ASN A 1 165 ? -5.534 -14.327 10.704 1.00 66.88 165 ASN A C 1
ATOM 1328 O O . ASN A 1 165 ? -6.720 -14.506 10.406 1.00 66.88 165 ASN A O 1
ATOM 1332 N N . GLY A 1 166 ? -4.953 -13.120 10.677 1.00 76.25 166 GLY A N 1
ATOM 1333 C CA . GLY A 1 166 ? -5.645 -11.895 10.292 1.00 76.25 166 GLY A CA 1
ATOM 1334 C C . GLY A 1 166 ? -5.334 -10.681 11.171 1.00 76.25 166 GLY A C 1
ATOM 1335 O O . GLY A 1 166 ? -4.334 -10.635 11.888 1.00 76.25 166 GLY A O 1
ATOM 1336 N N . ILE A 1 167 ? -6.222 -9.690 11.113 1.00 82.38 167 ILE A N 1
ATOM 1337 C CA . ILE A 1 167 ? -6.153 -8.446 11.891 1.00 82.38 167 ILE A CA 1
ATOM 1338 C C . ILE A 1 167 ? -7.283 -8.448 12.920 1.00 82.38 167 ILE A C 1
ATOM 1340 O O . ILE A 1 167 ? -8.432 -8.733 12.576 1.00 82.38 167 ILE A O 1
ATOM 1344 N N . ILE A 1 168 ? -6.964 -8.112 14.168 1.00 82.38 168 ILE A N 1
ATOM 1345 C CA . ILE A 1 168 ? -7.933 -7.955 15.254 1.00 82.38 168 ILE A CA 1
ATOM 1346 C C . ILE A 1 168 ? -7.950 -6.490 15.678 1.00 82.38 168 ILE A C 1
ATOM 1348 O O . ILE A 1 168 ? -6.900 -5.925 15.964 1.00 82.38 168 ILE A O 1
ATOM 1352 N N . ALA A 1 169 ? -9.134 -5.893 15.751 1.00 85.62 169 ALA A N 1
ATOM 1353 C CA . ALA A 1 169 ? -9.333 -4.563 16.314 1.00 85.62 169 ALA A CA 1
ATOM 1354 C C . ALA A 1 169 ? -10.216 -4.662 17.561 1.00 85.62 169 ALA A C 1
ATOM 1356 O O . ALA A 1 169 ? -11.219 -5.388 17.557 1.00 85.62 169 ALA A O 1
ATOM 1357 N N . VAL A 1 170 ? -9.813 -3.969 18.623 1.00 83.38 170 VAL A N 1
ATOM 1358 C CA . VAL A 1 170 ? -10.447 -4.024 19.941 1.00 83.38 170 VAL A CA 1
ATOM 1359 C C . VAL A 1 170 ? -10.840 -2.622 20.379 1.00 83.38 170 VAL A C 1
ATOM 1361 O O . VAL A 1 170 ? -10.024 -1.703 20.363 1.00 83.38 170 VAL A O 1
ATOM 1364 N N . ASP A 1 171 ? -12.097 -2.485 20.776 1.00 86.12 171 ASP A N 1
ATOM 1365 C CA . ASP A 1 171 ? -12.621 -1.356 21.536 1.00 86.12 171 ASP A CA 1
ATOM 1366 C C . ASP A 1 171 ? -13.024 -1.897 22.919 1.00 86.12 171 ASP A C 1
ATOM 1368 O O . ASP A 1 171 ? -14.010 -2.631 23.076 1.00 86.12 171 ASP A O 1
ATOM 1372 N N . HIS A 1 172 ? -12.202 -1.582 23.920 1.00 79.75 172 HIS A N 1
ATOM 1373 C CA . HIS A 1 172 ? -12.363 -1.998 25.312 1.00 79.75 172 HIS A CA 1
ATOM 1374 C C . HIS A 1 172 ? -13.531 -1.275 25.985 1.00 79.75 172 HIS A C 1
ATOM 1376 O O . HIS A 1 172 ? -14.142 -1.827 26.905 1.00 79.75 172 HIS A O 1
ATOM 1382 N N . HIS A 1 173 ? -13.882 -0.072 25.525 1.00 82.88 173 HIS A N 1
ATOM 1383 C CA . HIS A 1 173 ? -15.003 0.695 26.063 1.00 82.88 173 HIS A CA 1
ATOM 1384 C C . HIS A 1 173 ? -16.349 0.054 25.720 1.00 82.88 173 HIS A C 1
ATOM 1386 O O . HIS A 1 173 ? -17.210 -0.070 26.595 1.00 82.88 173 HIS A O 1
ATOM 1392 N N . THR A 1 174 ? -16.527 -0.388 24.473 1.00 79.94 174 THR A N 1
ATOM 1393 C CA . THR A 1 174 ? -17.775 -1.025 24.016 1.00 79.94 174 THR A CA 1
ATOM 1394 C C . THR A 1 174 ? -17.731 -2.553 24.027 1.00 79.94 174 THR A C 1
ATOM 1396 O O . THR A 1 174 ? -18.737 -3.196 23.716 1.00 79.94 174 THR A O 1
ATOM 1399 N N . GLN A 1 175 ? -16.597 -3.147 24.424 1.00 76.44 175 GLN A N 1
ATOM 1400 C CA . GLN A 1 175 ? -16.352 -4.595 24.372 1.00 76.44 175 GLN A CA 1
ATOM 1401 C C . GLN A 1 175 ? -16.551 -5.155 22.951 1.00 76.44 175 GLN A C 1
ATOM 1403 O O . GLN A 1 175 ? -17.048 -6.271 22.750 1.00 76.44 175 GLN A O 1
ATOM 1408 N N . LEU A 1 176 ? -16.196 -4.353 21.945 1.00 78.62 176 LEU A N 1
ATOM 1409 C CA . LEU A 1 176 ? -16.302 -4.713 20.542 1.00 78.62 176 LEU A CA 1
ATOM 1410 C C . LEU A 1 176 ? -14.977 -5.296 20.051 1.00 78.62 176 LEU A C 1
ATOM 1412 O O . LEU A 1 176 ? -13.924 -4.674 20.135 1.00 78.62 176 LEU A O 1
ATOM 1416 N N . PHE A 1 177 ? -15.070 -6.491 19.473 1.00 77.06 177 PHE A N 1
ATOM 1417 C CA . PHE A 1 177 ? -13.953 -7.198 18.859 1.00 77.06 177 PHE A CA 1
ATOM 1418 C C . PHE A 1 177 ? -14.286 -7.482 17.402 1.00 77.06 177 PHE A C 1
ATOM 1420 O O . PHE A 1 177 ? -15.278 -8.170 17.109 1.00 77.06 177 PHE A O 1
ATOM 1427 N N . LEU A 1 178 ? -13.451 -6.980 16.499 1.00 79.25 178 LEU A N 1
ATOM 1428 C CA . LEU A 1 178 ? -13.524 -7.283 15.078 1.00 79.25 178 LEU A CA 1
ATOM 1429 C C . LEU A 1 178 ? -12.330 -8.132 14.659 1.00 79.25 178 LEU A C 1
ATOM 1431 O O . LEU A 1 178 ? -11.192 -7.800 14.970 1.00 79.25 178 LEU A O 1
ATOM 1435 N N . LEU A 1 179 ? -12.602 -9.203 13.915 1.00 75.81 179 LEU A N 1
ATOM 1436 C CA . LEU A 1 179 ? -11.589 -10.022 13.262 1.00 75.81 179 LEU A CA 1
ATOM 1437 C C . LEU A 1 179 ? -11.770 -9.940 11.745 1.00 75.81 179 LEU A C 1
ATOM 1439 O O . LEU A 1 179 ? -12.823 -10.303 11.214 1.00 75.81 179 LEU A O 1
ATOM 1443 N N . LEU A 1 180 ? -10.713 -9.525 11.054 1.00 78.06 180 LEU A N 1
ATOM 1444 C CA . LEU A 1 180 ? -10.557 -9.710 9.617 1.00 78.06 180 LEU A CA 1
ATOM 1445 C C . LEU A 1 180 ? -9.620 -10.887 9.391 1.00 78.06 180 LEU A C 1
ATOM 1447 O O . LEU A 1 180 ? -8.410 -10.753 9.536 1.00 78.06 180 LEU A O 1
ATOM 1451 N N . SER A 1 181 ? -10.189 -12.046 9.067 1.00 74.62 181 SER A N 1
ATOM 1452 C CA . SER A 1 181 ? -9.408 -13.264 8.846 1.00 74.62 181 SER A CA 1
ATOM 1453 C C . SER A 1 181 ? -8.592 -13.205 7.549 1.00 74.62 181 SER A C 1
ATOM 1455 O O . SER A 1 181 ? -9.053 -12.664 6.544 1.00 74.62 181 SER A O 1
ATOM 1457 N N . GLU A 1 182 ? -7.421 -13.847 7.546 1.00 71.75 182 GLU A N 1
ATOM 1458 C CA . GLU A 1 182 ? -6.521 -13.959 6.385 1.00 71.75 182 GLU A CA 1
ATOM 1459 C C . GLU A 1 182 ? -7.209 -14.523 5.126 1.00 71.75 182 GLU A C 1
ATOM 1461 O O . GLU A 1 182 ? -6.929 -14.107 4.001 1.00 71.75 182 GLU A O 1
ATOM 1466 N N . GLN A 1 183 ? -8.190 -15.417 5.285 1.00 66.06 183 GLN A N 1
ATOM 1467 C CA . GLN A 1 183 ? -8.959 -15.952 4.151 1.00 66.06 183 GLN A CA 1
ATOM 1468 C C . GLN A 1 183 ? -9.750 -14.869 3.392 1.00 66.06 183 GLN A C 1
ATOM 1470 O O . GLN A 1 183 ? -10.060 -15.028 2.216 1.00 66.06 183 GLN A O 1
ATOM 1475 N N . TYR A 1 184 ? -10.080 -13.758 4.054 1.00 62.41 184 TYR A N 1
ATOM 1476 C CA . TYR A 1 184 ? -10.776 -12.623 3.447 1.00 62.41 184 TYR A CA 1
ATOM 1477 C C . TYR A 1 184 ? -9.816 -11.542 2.941 1.00 62.41 184 TYR A C 1
ATOM 1479 O O . TYR A 1 184 ? -10.229 -10.691 2.161 1.00 62.41 184 TYR A O 1
ATOM 1487 N N . LEU A 1 185 ? -8.546 -11.602 3.346 1.00 59.69 185 LEU A N 1
ATOM 1488 C CA . LEU A 1 185 ? -7.458 -10.803 2.780 1.00 59.69 185 LEU A CA 1
ATOM 1489 C C . LEU A 1 185 ? -6.958 -11.408 1.454 1.00 59.69 185 LEU A C 1
ATOM 1491 O O . LEU A 1 185 ? -6.593 -10.676 0.538 1.00 59.69 185 LEU A O 1
ATOM 1495 N N . THR A 1 186 ? -7.025 -12.738 1.325 1.00 53.53 186 THR A N 1
ATOM 1496 C CA . THR A 1 186 ? -6.599 -13.513 0.140 1.00 53.53 186 THR A CA 1
ATOM 1497 C C . THR A 1 186 ? -7.618 -13.550 -0.995 1.00 53.53 186 THR A C 1
ATOM 1499 O O . THR A 1 186 ? -7.243 -13.658 -2.164 1.00 53.53 186 THR A O 1
ATOM 1502 N N . ILE A 1 187 ? -8.911 -13.451 -0.691 1.00 48.56 187 ILE A N 1
ATOM 1503 C CA . ILE A 1 187 ? -9.954 -13.393 -1.713 1.00 48.56 187 ILE A CA 1
ATOM 1504 C C . ILE A 1 187 ? -10.055 -11.939 -2.182 1.00 48.56 187 ILE A C 1
ATOM 1506 O O . ILE A 1 187 ? -10.515 -11.088 -1.430 1.00 48.56 187 ILE A O 1
ATOM 1510 N N . ASN A 1 188 ? -9.670 -11.675 -3.438 1.00 43.59 188 ASN A N 1
ATOM 1511 C CA . ASN A 1 188 ? -9.834 -10.418 -4.196 1.00 43.59 188 ASN A CA 1
ATOM 1512 C C . ASN A 1 188 ? -11.315 -9.982 -4.346 1.00 43.59 188 ASN A C 1
ATOM 1514 O O . ASN A 1 188 ? -11.810 -9.696 -5.435 1.00 43.59 188 ASN A O 1
ATOM 1518 N N . LYS A 1 189 ? -12.067 -9.925 -3.251 1.00 41.97 189 LYS A N 1
ATOM 1519 C CA . LYS A 1 189 ? -13.385 -9.313 -3.153 1.00 41.97 189 LYS A CA 1
ATOM 1520 C C . LYS A 1 189 ? -13.235 -8.109 -2.244 1.00 41.97 189 LYS A C 1
ATOM 1522 O O . LYS A 1 189 ? -13.543 -8.205 -1.058 1.00 41.97 189 LYS A O 1
ATOM 1527 N N . PRO A 1 190 ? -12.805 -6.954 -2.768 1.00 41.22 190 PRO A N 1
ATOM 1528 C CA . PRO A 1 190 ? -12.830 -5.739 -1.987 1.00 41.22 190 PRO A CA 1
ATOM 1529 C C . PRO A 1 190 ? -14.277 -5.206 -1.954 1.00 41.22 190 PRO A C 1
ATOM 1531 O O . PRO A 1 190 ? -14.601 -4.113 -2.388 1.00 41.22 190 PRO A O 1
ATOM 1534 N N . GLY A 1 191 ? -15.190 -6.027 -1.432 1.00 35.50 191 GLY A N 1
ATOM 1535 C CA . GLY A 1 191 ? -16.461 -5.598 -0.882 1.00 35.50 191 GLY A CA 1
ATOM 1536 C C . GLY A 1 191 ? -16.211 -5.276 0.582 1.00 35.50 191 GLY A C 1
ATOM 1537 O O . GLY A 1 191 ? -16.366 -6.141 1.440 1.00 35.50 191 GLY A O 1
ATOM 1538 N N . TYR A 1 192 ? -15.813 -4.035 0.868 1.00 43.72 192 TYR A N 1
ATOM 1539 C CA . TYR A 1 192 ? -15.459 -3.530 2.206 1.00 43.72 192 TYR A CA 1
ATOM 1540 C C . TYR A 1 192 ? -16.600 -3.596 3.251 1.00 43.72 192 TYR A C 1
ATOM 1542 O O . TYR A 1 192 ? -16.470 -3.058 4.345 1.00 43.72 192 TYR A O 1
ATOM 1550 N N . GLN A 1 193 ? -17.715 -4.267 2.946 1.00 39.72 193 GLN A N 1
ATOM 1551 C CA . GLN A 1 193 ? -18.916 -4.332 3.777 1.00 39.72 193 GLN A CA 1
ATOM 1552 C C . GLN A 1 193 ? -19.283 -5.729 4.311 1.00 39.72 193 GLN A C 1
ATOM 1554 O O . GLN A 1 193 ? -20.293 -5.823 4.998 1.00 39.72 193 GLN A O 1
ATOM 1559 N N . GLN A 1 194 ? -18.544 -6.818 4.038 1.00 41.16 194 GLN A N 1
ATOM 1560 C CA . GLN A 1 194 ? -19.121 -8.162 4.279 1.00 41.16 194 GLN A CA 1
ATOM 1561 C C . GLN A 1 194 ? -18.329 -9.171 5.125 1.00 41.16 194 GLN A C 1
ATOM 1563 O O . GLN A 1 194 ? -18.872 -10.245 5.384 1.00 41.16 194 GLN A O 1
ATOM 1568 N N . HIS A 1 195 ? -17.108 -8.888 5.603 1.00 51.91 195 HIS A N 1
ATOM 1569 C CA . HIS A 1 195 ? -16.268 -9.966 6.171 1.00 51.91 195 HIS A CA 1
ATOM 1570 C C . HIS A 1 195 ? -15.579 -9.697 7.517 1.00 51.91 195 HIS A C 1
ATOM 1572 O O . HIS A 1 195 ? -14.776 -10.518 7.958 1.00 51.91 195 HIS A O 1
ATOM 1578 N N . TRP A 1 196 ? -15.923 -8.613 8.216 1.00 51.59 196 TRP A N 1
ATOM 1579 C CA . TRP A 1 196 ? -15.544 -8.468 9.623 1.00 51.59 196 TRP A CA 1
ATOM 1580 C C . TRP A 1 196 ? -16.408 -9.401 10.467 1.00 51.59 196 TRP A C 1
ATOM 1582 O O . TRP A 1 196 ? -17.604 -9.161 10.649 1.00 51.59 196 TRP A O 1
ATOM 1592 N N . GLN A 1 197 ? -15.814 -10.488 10.962 1.00 48.00 197 GLN A N 1
ATOM 1593 C CA . GLN A 1 197 ? -16.514 -11.366 11.884 1.00 48.00 197 GLN A CA 1
ATOM 1594 C C . GLN A 1 197 ? -16.404 -10.779 13.281 1.00 48.00 197 GLN A C 1
ATOM 1596 O O . GLN A 1 197 ? -15.318 -10.547 13.814 1.00 48.00 197 GLN A O 1
ATOM 1601 N N . ARG A 1 198 ? -17.562 -10.552 13.881 1.00 48.09 198 ARG A N 1
ATOM 1602 C CA . ARG A 1 198 ? -17.646 -10.093 15.250 1.00 48.09 198 ARG A CA 1
ATOM 1603 C C . ARG A 1 198 ? -17.564 -11.268 16.211 1.00 48.09 198 ARG A C 1
ATOM 1605 O O . ARG A 1 198 ? -18.258 -12.265 16.021 1.00 48.09 198 ARG A O 1
ATOM 1612 N N . LEU A 1 199 ? -16.756 -11.131 17.256 1.00 47.50 199 LEU A N 1
ATOM 1613 C CA . LEU A 1 199 ? -16.550 -12.192 18.248 1.00 47.50 199 LEU A CA 1
ATOM 1614 C C . LEU A 1 199 ? -17.445 -12.044 19.505 1.00 47.50 199 LEU A C 1
ATOM 1616 O O . LEU A 1 199 ? -17.283 -12.811 20.448 1.00 47.50 199 LEU A O 1
ATOM 1620 N N . GLY A 1 200 ? -18.411 -11.106 19.525 1.00 41.41 200 GLY A N 1
ATOM 1621 C CA . GLY A 1 200 ? -19.271 -10.802 20.690 1.00 41.41 200 GLY A CA 1
ATOM 1622 C C . GLY A 1 200 ? -20.544 -9.975 20.380 1.00 41.41 200 GLY A C 1
ATOM 1623 O O . GLY A 1 200 ? -20.766 -9.615 19.221 1.00 41.41 200 GLY A O 1
ATOM 1624 N N . PRO A 1 201 ? -21.427 -9.701 21.369 1.00 31.66 201 PRO A N 1
ATOM 1625 C CA . PRO A 1 201 ? -22.820 -9.271 21.150 1.00 31.66 201 PRO A CA 1
ATOM 1626 C C . PRO A 1 201 ? -23.027 -7.736 21.130 1.00 31.66 201 PRO A C 1
ATOM 1628 O O . PRO A 1 201 ? -22.366 -7.036 21.879 1.00 31.66 201 PRO A O 1
ATOM 1631 N N . LEU A 1 202 ? -24.000 -7.239 20.322 1.00 32.41 202 LEU A N 1
ATOM 1632 C CA . LEU A 1 202 ? -24.491 -5.829 20.096 1.00 32.41 202 LEU A CA 1
ATOM 1633 C C . LEU A 1 202 ? -24.034 -5.007 18.861 1.00 32.41 202 LEU A C 1
ATOM 1635 O O . LEU A 1 202 ? -23.075 -4.251 18.894 1.00 32.41 202 LEU A O 1
ATOM 1639 N N . PHE A 1 203 ? -24.677 -5.290 17.730 1.00 33.25 203 PHE A N 1
ATOM 1640 C CA . PHE A 1 203 ? -24.405 -4.736 16.404 1.00 33.25 203 PHE A CA 1
ATOM 1641 C C . PHE A 1 203 ? -24.789 -3.252 16.359 1.00 33.25 203 PHE A C 1
ATOM 1643 O O . PHE A 1 203 ? -25.920 -2.944 16.719 1.00 33.25 203 PHE A O 1
ATOM 1650 N N . ILE A 1 204 ? -23.917 -2.367 15.866 1.00 31.20 204 ILE A N 1
ATOM 1651 C CA . ILE A 1 204 ? -24.313 -1.078 15.271 1.00 31.20 204 ILE A CA 1
ATOM 1652 C C . ILE A 1 204 ? -23.387 -0.844 14.075 1.00 31.20 204 ILE A C 1
ATOM 1654 O O . ILE A 1 204 ? -22.270 -0.355 14.211 1.00 31.20 204 ILE A O 1
ATOM 1658 N N . GLY A 1 205 ? -23.829 -1.292 12.903 1.00 29.03 205 GLY A N 1
ATOM 1659 C CA . GLY A 1 205 ? -23.233 -0.919 11.630 1.00 29.03 205 GLY A CA 1
ATOM 1660 C C . GLY A 1 205 ? -23.995 0.262 11.046 1.00 29.03 205 GLY A C 1
ATOM 1661 O O . GLY A 1 205 ? -25.214 0.198 10.972 1.00 29.03 205 GLY A O 1
ATOM 1662 N N . GLU A 1 206 ? -23.260 1.308 10.673 1.00 34.34 206 GLU A N 1
ATOM 1663 C CA . GLU A 1 206 ? -23.439 2.177 9.497 1.00 34.34 206 GLU A CA 1
ATOM 1664 C C . GLU A 1 206 ? -22.615 3.450 9.725 1.00 34.34 206 GLU A C 1
ATOM 1666 O O . GLU A 1 206 ? -22.948 4.204 10.629 1.00 34.34 206 GLU A O 1
ATOM 1671 N N . GLN A 1 207 ? -21.550 3.674 8.934 1.00 35.12 207 GLN A N 1
ATOM 1672 C CA . GLN A 1 207 ? -21.035 5.003 8.528 1.00 35.12 207 GLN A CA 1
ATOM 1673 C C . GLN A 1 207 ? -19.661 4.897 7.842 1.00 35.12 207 GLN A C 1
ATOM 1675 O O . GLN A 1 207 ? -18.641 5.237 8.422 1.00 35.12 207 GLN A O 1
ATOM 1680 N N . ILE A 1 208 ? -19.626 4.447 6.583 1.00 31.45 208 ILE A N 1
ATOM 1681 C CA . ILE A 1 208 ? -18.548 4.838 5.640 1.00 31.45 208 ILE A CA 1
ATOM 1682 C C . ILE A 1 208 ? -19.120 5.213 4.246 1.00 31.45 208 ILE A C 1
ATOM 1684 O O . ILE A 1 208 ? -18.424 5.827 3.444 1.00 31.45 208 ILE A O 1
ATOM 1688 N N . PHE A 1 209 ? -20.409 4.955 3.965 1.00 27.16 209 PHE A N 1
ATOM 1689 C CA . PHE A 1 209 ? -21.050 5.271 2.672 1.00 27.16 209 PHE A CA 1
ATOM 1690 C C . PHE A 1 209 ? -22.354 6.088 2.760 1.00 27.16 209 PHE A C 1
ATOM 1692 O O . PHE A 1 209 ? -23.145 6.046 1.822 1.00 27.16 209 PHE A O 1
ATOM 1699 N N . ASN A 1 210 ? -22.550 6.857 3.837 1.00 28.64 210 ASN A N 1
ATOM 1700 C CA . ASN A 1 210 ? -23.528 7.953 3.854 1.00 28.64 210 ASN A CA 1
ATOM 1701 C C . ASN A 1 210 ? -22.795 9.295 3.815 1.00 28.64 210 ASN A C 1
ATOM 1703 O O . ASN A 1 210 ? -21.799 9.429 4.563 1.00 28.64 210 ASN A O 1
#

Secondary structure (DSSP, 8-state):
-PPB--HHHHHHHHHHTT---HHHHHHHHHTTTTBHHHHHHHHHH-----SS--HHHHHHHHHHHHHHHHHHHHHTHHHHHHHHH--SSSS--GGGSGGGHHHHHH-TTHHHHHHHHHHHHHHHHT-S--HHHHHHHHHHHHHHHHHHHHHHHHT--SEEEEETTEEEEEETTTTEEEEEEHHHHHS----TTS--EESSS------S--

Sequence (210 aa):
MSGYISLRALAHHLVNSGQRDPISLVHLVALGGQSADLLHLLKASGEPLGDLPSPRLQCELSLYAQQRYPVVQKESGKHGLQHATHGFQHSPSLWETPLWIPYHYAYPDLPLLVYYQHVSQHILRASPCSFEQLWHHHLHRTIRLIALQVLFDSGLWDEIYEGPNGIIAVDHHTQLFLLLSEQYLTINKPGYQQHWQRLGPLFIGEQIFN

Radius of gyration: 17.23 Å; chains: 1; bounding box: 44×35×46 Å

Foldseek 3Di:
DFAFDDLVNVCVVCVVVVNNQVLVSLLCLLQLVRGNVSVVVVVVVVDDSPLHPDPVRVVVLLVVLVVVVVVLCVVVDVCLLCQQQPDPPDDLRPCLFLVNLVVCNVPSSSSSNSLSVVVVVCVVVVPPDDNSNSSLVSSLSSLSSSVSSVLVVVVQFPDWDQDPQAIWTADPVVRWIWGQGSVNSNPPPPPVPPGTDTPDDDDDDDDDPD

pLDDT: mean 76.37, std 16.79, range [27.16, 95.31]